Protein AF-A0A9J6ELE3-F1 (afdb_monomer)

Secondary structure (DSSP, 8-state):
--HHHHHS----HHHHHHHHHHHHHHHHHHHHHHTSTTPPP-PPTTHHHHHHHHHH-TTSPPPEEEETTEEEEPPP--S---------------------------HHHHHHHHHHHHHHHHHHHHHHHHHHHHHHHHHHHHHHHHHHHHHHHHHHH--SHHHHHHHHHHHHHHTT-------S----HHHHHHHHTTSS--

Mean predicted aligned error: 22.48 Å

Radius of gyration: 38.21 Å; Cα contacts (8 Å, |Δi|>4): 48; chains: 1; bounding box: 74×72×110 Å

Solvent-accessible surface area (backbone atoms only — not comparable to full-atom values): 12997 Å² total; per-residue (Å²): 134,60,60,43,81,74,70,76,48,89,73,56,72,68,57,53,50,55,48,50,56,50,48,53,52,49,29,49,53,33,50,56,46,54,71,37,89,92,51,75,86,54,87,47,64,66,51,68,62,49,50,55,51,57,74,69,41,85,84,64,77,76,68,68,48,73,55,102,90,46,77,46,69,69,78,76,95,75,86,84,89,85,83,87,80,88,84,87,79,86,84,83,88,83,89,85,80,89,84,90,76,87,81,86,73,54,70,67,60,56,53,53,52,51,51,51,54,52,50,53,48,51,54,50,50,52,54,49,51,54,53,48,52,57,48,52,52,54,47,50,57,51,51,52,57,48,50,54,50,50,54,51,47,60,58,60,74,37,84,51,70,68,61,43,54,52,52,52,53,54,48,39,62,73,67,66,58,80,75,83,73,70,72,91,66,79,74,51,74,76,59,56,55,60,63,66,68,75,74,82,85,133

Structure (mmCIF, N/CA/C/O backbone):
data_AF-A0A9J6ELE3-F1
#
_entry.id   AF-A0A9J6ELE3-F1
#
loop_
_atom_site.group_PDB
_atom_site.id
_atom_site.type_symbol
_atom_site.label_atom_id
_atom_site.label_alt_id
_atom_site.label_comp_id
_atom_site.label_asym_id
_atom_site.label_entity_id
_atom_site.label_seq_id
_atom_site.pdbx_PDB_ins_code
_atom_site.Cartn_x
_atom_site.Cartn_y
_atom_site.Cartn_z
_atom_site.occupancy
_atom_site.B_iso_or_equiv
_atom_site.auth_seq_id
_atom_site.auth_comp_id
_atom_site.auth_asym_id
_atom_site.auth_atom_id
_atom_site.pdbx_PDB_model_num
ATOM 1 N N . MET A 1 1 ? -28.984 -4.563 -0.143 1.00 59.09 1 MET A N 1
ATOM 2 C CA . MET A 1 1 ? -29.585 -5.318 0.977 1.00 59.09 1 MET A CA 1
ATOM 3 C C . MET A 1 1 ? -28.847 -4.940 2.240 1.00 59.09 1 MET A C 1
ATOM 5 O O . MET A 1 1 ? -27.630 -4.818 2.176 1.00 59.09 1 MET A O 1
ATOM 9 N N . ASP A 1 2 ? -29.563 -4.716 3.336 1.00 73.62 2 ASP A N 1
ATOM 10 C CA . ASP A 1 2 ? -28.933 -4.404 4.618 1.00 73.62 2 ASP A CA 1
ATOM 11 C C . ASP A 1 2 ? -28.412 -5.690 5.284 1.00 73.62 2 ASP A C 1
ATOM 13 O O . ASP A 1 2 ? -29.123 -6.696 5.330 1.00 73.62 2 ASP A O 1
ATOM 17 N N . ILE A 1 3 ? -27.171 -5.670 5.777 1.00 78.69 3 ILE A N 1
ATOM 18 C CA . ILE A 1 3 ? -26.534 -6.811 6.460 1.00 78.69 3 ILE A CA 1
ATOM 19 C C . ILE A 1 3 ? -27.311 -7.173 7.729 1.00 78.69 3 ILE A C 1
ATOM 21 O O . ILE A 1 3 ? -27.431 -8.355 8.063 1.00 78.69 3 ILE A O 1
ATOM 25 N N . GLU A 1 4 ? -27.877 -6.168 8.400 1.00 84.81 4 GLU A N 1
ATOM 26 C CA . GLU A 1 4 ? -28.675 -6.359 9.608 1.00 84.81 4 GLU A CA 1
ATOM 27 C C . GLU A 1 4 ? -29.937 -7.185 9.324 1.00 84.81 4 GLU A C 1
ATOM 29 O O . GLU A 1 4 ? -30.246 -8.113 10.068 1.00 84.81 4 GLU A O 1
ATOM 34 N N . ALA A 1 5 ? -30.603 -6.934 8.194 1.00 83.56 5 ALA A N 1
ATOM 35 C CA . ALA A 1 5 ? -31.821 -7.642 7.804 1.00 83.56 5 ALA A CA 1
ATOM 36 C C . ALA A 1 5 ? -31.574 -9.105 7.395 1.00 83.56 5 ALA A C 1
ATOM 38 O O . ALA A 1 5 ? -32.454 -9.947 7.561 1.00 83.56 5 ALA A O 1
ATOM 39 N N . VAL A 1 6 ? -30.394 -9.416 6.848 1.00 84.75 6 VAL A N 1
ATOM 40 C CA . VAL A 1 6 ? -30.077 -10.758 6.327 1.00 84.75 6 VAL A CA 1
ATOM 41 C C . VAL A 1 6 ? -29.462 -11.658 7.397 1.00 84.75 6 VAL A C 1
ATOM 43 O O . VAL A 1 6 ? -29.766 -12.846 7.448 1.00 84.75 6 VAL A O 1
ATOM 46 N N . LEU A 1 7 ? -28.579 -11.113 8.239 1.00 85.50 7 LEU A N 1
ATOM 47 C CA . LEU A 1 7 ? -27.798 -11.899 9.200 1.00 85.50 7 LEU A CA 1
ATOM 48 C C . LEU A 1 7 ? -28.186 -11.637 10.659 1.00 85.50 7 LEU A C 1
ATOM 50 O O . LEU A 1 7 ? -27.700 -12.349 11.535 1.00 85.50 7 LEU A O 1
ATOM 54 N N . GLY A 1 8 ? -29.029 -10.636 10.940 1.00 88.88 8 GLY A N 1
ATOM 55 C CA . GLY A 1 8 ? -29.404 -10.256 12.306 1.00 88.88 8 GLY A CA 1
ATOM 56 C C . GLY A 1 8 ? -28.238 -9.676 13.110 1.00 88.88 8 GLY A C 1
ATOM 57 O O . GLY A 1 8 ? -28.227 -9.759 14.337 1.00 88.88 8 GLY A O 1
ATOM 58 N N . ILE A 1 9 ? -27.213 -9.147 12.432 1.00 87.69 9 ILE A N 1
ATOM 59 C CA . ILE A 1 9 ? -25.998 -8.633 13.066 1.00 87.69 9 ILE A CA 1
ATOM 60 C C . ILE A 1 9 ? -25.784 -7.181 12.647 1.00 87.69 9 ILE A C 1
ATOM 62 O O . ILE A 1 9 ? -25.543 -6.899 11.475 1.00 87.69 9 ILE A O 1
ATOM 66 N N . ALA A 1 10 ? -25.757 -6.281 13.629 1.00 89.38 10 ALA A N 1
ATOM 67 C CA . ALA A 1 10 ? -25.304 -4.910 13.439 1.00 89.38 10 ALA A CA 1
ATOM 68 C C . ALA A 1 10 ? -23.768 -4.839 13.518 1.00 89.38 10 ALA A C 1
ATOM 70 O O . ALA A 1 10 ? -23.146 -5.339 14.467 1.00 89.38 10 ALA A O 1
ATOM 71 N N . LYS A 1 11 ? -23.141 -4.224 12.512 1.00 88.94 11 LYS A N 1
ATOM 72 C CA . LYS A 1 11 ? -21.702 -3.923 12.475 1.00 88.94 11 LYS A CA 1
ATOM 73 C C . LYS A 1 11 ? -21.490 -2.477 12.074 1.00 88.94 11 LYS A C 1
ATOM 75 O O . LYS A 1 11 ? -22.172 -1.972 11.188 1.00 88.94 11 LYS A O 1
ATOM 80 N N . THR A 1 12 ? -20.520 -1.822 12.706 1.00 93.12 12 THR A N 1
ATOM 81 C CA . THR A 1 12 ? -20.144 -0.470 12.290 1.00 93.12 12 THR A CA 1
ATOM 82 C C . THR A 1 12 ? -19.395 -0.521 10.952 1.00 93.12 12 THR A C 1
ATOM 84 O O . THR A 1 12 ? -18.726 -1.520 10.662 1.00 93.12 12 THR A O 1
ATOM 87 N N . PRO A 1 13 ? -19.438 0.553 10.142 1.00 90.88 13 PRO A N 1
ATOM 88 C CA . PRO A 1 13 ? -18.692 0.614 8.884 1.00 90.88 13 PRO A CA 1
ATOM 89 C C . PRO A 1 13 ? -17.195 0.326 9.068 1.00 90.88 13 PRO A C 1
ATOM 91 O O . PRO A 1 13 ? -16.602 -0.436 8.306 1.00 90.88 13 PRO A O 1
ATOM 94 N N . GLU A 1 14 ? -16.604 0.844 10.147 1.00 94.06 14 GLU A N 1
ATOM 95 C CA . GLU A 1 14 ? -15.198 0.626 10.493 1.00 94.06 14 GLU A CA 1
ATOM 96 C C . GLU A 1 14 ? -14.885 -0.850 10.797 1.00 94.06 14 GLU A C 1
ATOM 98 O O . GLU A 1 14 ? -13.844 -1.375 10.398 1.00 94.06 14 GLU A O 1
ATOM 103 N N . GLN A 1 15 ? -15.793 -1.566 11.470 1.00 93.50 15 GLN A N 1
ATOM 104 C CA . GLN A 1 15 ? -15.630 -3.000 11.725 1.00 93.50 15 GLN A CA 1
ATOM 105 C C . GLN A 1 15 ? -15.648 -3.806 10.424 1.00 93.50 15 GLN A C 1
ATOM 107 O O . GLN A 1 15 ? -14.823 -4.711 10.252 1.00 93.50 15 GLN A O 1
ATOM 112 N N . CYS A 1 16 ? -16.554 -3.468 9.506 1.00 91.31 16 CYS A N 1
ATOM 113 C CA . CYS A 1 16 ? -16.634 -4.091 8.188 1.00 91.31 16 CYS A CA 1
ATOM 114 C C . CYS A 1 16 ? -15.359 -3.835 7.376 1.00 91.31 16 CYS A C 1
ATOM 116 O O . CYS A 1 16 ? -14.764 -4.777 6.850 1.00 91.31 16 CYS A O 1
ATOM 118 N N . GLU A 1 17 ? -14.880 -2.591 7.347 1.00 93.94 17 GLU A N 1
ATOM 119 C CA . GLU A 1 17 ? -13.657 -2.214 6.637 1.00 93.94 17 GLU A CA 1
ATOM 120 C C . GLU A 1 17 ? -12.420 -2.930 7.204 1.00 93.94 17 GLU A C 1
ATOM 122 O O . GLU A 1 17 ? -11.630 -3.525 6.464 1.00 93.94 17 GLU A O 1
ATOM 127 N N . ASN A 1 18 ? -12.263 -2.943 8.529 1.00 96.38 18 ASN A N 1
ATOM 128 C CA . ASN A 1 18 ? -11.154 -3.630 9.192 1.00 96.38 18 ASN A CA 1
ATOM 129 C C . ASN A 1 18 ? -11.181 -5.141 8.934 1.00 96.38 18 ASN A C 1
ATOM 131 O O . ASN A 1 18 ? -10.131 -5.773 8.728 1.00 96.38 18 ASN A O 1
ATOM 135 N N . ARG A 1 19 ? -12.381 -5.734 8.911 1.00 92.94 19 ARG A N 1
ATOM 136 C CA . ARG A 1 19 ? -12.552 -7.148 8.587 1.00 92.94 19 ARG A CA 1
ATOM 137 C C . ARG A 1 19 ? -12.169 -7.427 7.139 1.00 92.94 19 ARG A C 1
ATOM 139 O O . ARG A 1 19 ? -11.373 -8.340 6.915 1.00 92.94 19 ARG A O 1
ATOM 146 N N . TYR A 1 20 ? -12.654 -6.622 6.199 1.00 92.44 20 TYR A N 1
ATOM 147 C CA . TYR A 1 20 ? -12.322 -6.725 4.780 1.00 92.44 20 TYR A CA 1
ATOM 148 C C . TYR A 1 20 ? -10.806 -6.647 4.547 1.00 92.44 20 TYR A C 1
ATOM 150 O O . TYR A 1 20 ? -10.211 -7.582 4.006 1.00 92.44 20 TYR A O 1
ATOM 158 N N . LYS A 1 21 ? -10.141 -5.610 5.076 1.00 94.50 21 LYS A N 1
ATOM 159 C CA . LYS A 1 21 ? -8.676 -5.449 4.993 1.00 94.50 21 LYS A CA 1
ATOM 160 C C . LYS A 1 21 ? -7.931 -6.676 5.520 1.00 94.50 21 LYS A C 1
ATOM 162 O O . LYS A 1 21 ? -6.929 -7.108 4.947 1.00 94.50 21 LYS A O 1
ATOM 167 N N . THR A 1 22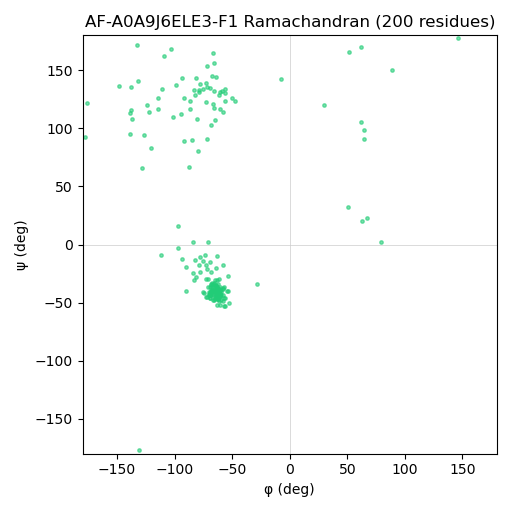 ? -8.415 -7.259 6.614 1.00 94.56 22 THR A N 1
ATOM 168 C CA . THR A 1 22 ? -7.806 -8.453 7.210 1.00 94.56 22 THR A CA 1
ATOM 169 C C . THR A 1 22 ? -7.968 -9.687 6.329 1.00 94.56 22 THR A C 1
ATOM 171 O O . THR A 1 22 ? -6.998 -10.430 6.168 1.00 94.56 22 THR A O 1
ATOM 174 N N . VAL A 1 23 ? -9.159 -9.901 5.764 1.00 92.88 23 VAL A N 1
ATOM 175 C CA . VAL A 1 23 ? -9.451 -11.021 4.858 1.00 92.88 23 VAL A CA 1
ATOM 176 C C . VAL A 1 23 ? -8.556 -10.949 3.622 1.00 92.88 23 VAL A C 1
ATOM 178 O O . VAL A 1 23 ? -7.807 -11.892 3.366 1.00 92.88 23 VAL A O 1
ATOM 181 N N . ILE A 1 24 ? -8.517 -9.800 2.939 1.00 93.31 24 ILE A N 1
ATOM 182 C CA . ILE A 1 24 ? -7.697 -9.609 1.733 1.00 93.31 24 ILE A CA 1
ATOM 183 C C . ILE A 1 24 ? -6.204 -9.799 2.022 1.00 93.31 24 ILE A C 1
ATOM 185 O O . ILE A 1 24 ? -5.504 -10.491 1.281 1.00 93.31 24 ILE A O 1
ATOM 189 N N . ARG A 1 25 ? -5.699 -9.250 3.136 1.00 93.50 25 ARG A N 1
ATOM 190 C CA . ARG A 1 25 ? -4.289 -9.417 3.522 1.00 93.50 25 ARG A CA 1
ATOM 191 C C . ARG A 1 25 ? -3.921 -10.886 3.751 1.00 93.50 25 ARG A C 1
ATOM 193 O O . ARG A 1 25 ? -2.842 -11.304 3.340 1.00 93.50 25 ARG A O 1
ATOM 200 N N . ARG A 1 26 ? -4.788 -11.662 4.410 1.00 92.25 26 ARG A N 1
ATOM 201 C CA . ARG A 1 26 ? -4.554 -13.095 4.663 1.00 92.25 26 ARG A CA 1
ATOM 202 C C . ARG A 1 26 ? -4.625 -13.913 3.377 1.00 92.25 26 ARG A C 1
ATOM 204 O O . ARG A 1 26 ? -3.726 -14.714 3.149 1.00 92.25 26 ARG A O 1
ATOM 211 N N . ARG A 1 27 ? -5.618 -13.650 2.518 1.00 93.62 27 ARG A N 1
ATOM 212 C CA . ARG A 1 27 ? -5.735 -14.257 1.181 1.00 93.62 27 ARG A CA 1
ATOM 213 C C . ARG A 1 27 ? -4.444 -14.061 0.385 1.00 93.62 27 ARG A C 1
ATOM 215 O O . ARG A 1 27 ? -3.856 -15.028 -0.091 1.00 93.62 27 ARG A O 1
ATOM 222 N N . LYS A 1 28 ? -3.949 -12.818 0.322 1.00 92.69 28 LYS A N 1
ATOM 223 C CA . LYS A 1 28 ? -2.694 -12.482 -0.364 1.00 92.69 28 LYS A CA 1
ATOM 224 C C . LYS A 1 28 ? -1.495 -13.225 0.229 1.00 92.69 28 LYS A C 1
ATOM 226 O O . LYS A 1 28 ? -0.736 -13.822 -0.520 1.00 92.69 28 LYS A O 1
ATOM 231 N N . ALA A 1 29 ? -1.348 -13.233 1.554 1.00 92.25 29 ALA A N 1
ATOM 232 C CA . ALA A 1 29 ? -0.233 -13.911 2.214 1.00 92.25 29 ALA A CA 1
ATOM 233 C C . ALA A 1 29 ? -0.204 -15.424 1.925 1.00 92.25 29 ALA A C 1
ATOM 235 O O . ALA A 1 29 ? 0.861 -15.962 1.629 1.00 92.25 29 ALA A O 1
ATOM 236 N N . SER A 1 30 ? -1.359 -16.098 1.959 1.00 92.00 30 SER A N 1
ATOM 237 C CA . SER A 1 30 ? -1.456 -17.520 1.602 1.00 92.00 30 SER A CA 1
ATOM 238 C C . SER A 1 30 ? -1.198 -17.760 0.110 1.00 92.00 30 SER A C 1
ATOM 240 O O . SER A 1 30 ? -0.499 -18.704 -0.246 1.00 92.00 30 SER A O 1
ATOM 242 N N . SER A 1 31 ? -1.699 -16.887 -0.771 1.00 91.19 31 SER A N 1
ATOM 243 C CA . SER A 1 31 ? -1.432 -16.964 -2.215 1.00 91.19 31 SER A CA 1
ATOM 244 C C . SER A 1 31 ? 0.060 -16.797 -2.528 1.00 91.19 31 SER A C 1
ATOM 246 O O . SER A 1 31 ? 0.630 -17.586 -3.279 1.00 91.19 31 SER A O 1
ATOM 248 N N . ASP A 1 32 ? 0.720 -15.820 -1.903 1.00 92.94 32 ASP A N 1
ATOM 249 C CA . ASP A 1 32 ? 2.153 -15.565 -2.071 1.00 92.94 32 ASP A CA 1
ATOM 250 C C . ASP A 1 32 ? 3.002 -16.719 -1.504 1.00 92.94 32 ASP A C 1
ATOM 252 O O . ASP A 1 32 ? 4.030 -17.069 -2.084 1.00 92.94 32 ASP A O 1
ATOM 256 N N . HIS A 1 33 ? 2.559 -17.357 -0.412 1.00 94.31 33 HIS A N 1
ATOM 257 C CA . HIS A 1 33 ? 3.189 -18.571 0.111 1.00 94.31 33 HIS A CA 1
ATOM 258 C C . HIS A 1 33 ? 3.120 -19.724 -0.899 1.00 94.31 33 HIS A C 1
ATOM 260 O O . HIS A 1 33 ? 4.141 -20.342 -1.186 1.00 94.31 33 HIS A O 1
ATOM 266 N N . ASN A 1 34 ? 1.950 -19.958 -1.498 1.00 93.25 34 ASN A N 1
ATOM 267 C CA . ASN A 1 34 ? 1.747 -21.034 -2.473 1.00 93.25 34 ASN A CA 1
ATOM 268 C C . ASN A 1 34 ? 2.499 -20.810 -3.793 1.00 93.25 34 ASN A C 1
ATOM 270 O O . ASN A 1 34 ? 2.800 -21.768 -4.498 1.00 93.25 34 ASN A O 1
ATOM 274 N N . LYS A 1 35 ? 2.827 -19.559 -4.132 1.00 92.31 35 LYS A N 1
ATOM 275 C CA . LYS A 1 35 ? 3.647 -19.217 -5.307 1.00 92.31 35 LYS A CA 1
ATOM 276 C C . LYS A 1 35 ? 5.144 -19.458 -5.093 1.00 92.31 35 LYS A C 1
ATOM 278 O O . LYS A 1 35 ? 5.916 -19.362 -6.046 1.00 92.31 35 LYS A O 1
ATOM 283 N N . ARG A 1 36 ? 5.589 -19.729 -3.861 1.00 93.62 36 ARG A N 1
ATOM 284 C CA . ARG A 1 36 ? 7.007 -19.915 -3.540 1.00 93.62 36 ARG A CA 1
ATOM 285 C C . ARG A 1 36 ? 7.429 -21.367 -3.771 1.00 93.62 36 ARG A C 1
ATOM 287 O O . ARG A 1 36 ? 6.901 -22.281 -3.148 1.00 93.62 36 ARG A O 1
ATOM 294 N N . SER A 1 37 ? 8.443 -21.576 -4.611 1.00 92.12 37 SER A N 1
ATOM 295 C CA . SER A 1 37 ? 9.010 -22.907 -4.858 1.00 92.12 37 SER A CA 1
ATOM 296 C C . SER A 1 37 ? 9.477 -23.578 -3.562 1.00 92.12 37 SER A C 1
ATOM 298 O O . SER A 1 37 ? 10.149 -22.952 -2.738 1.00 92.12 37 SER A O 1
ATOM 300 N N . GLY A 1 38 ? 9.128 -24.855 -3.392 1.00 92.56 38 GLY A N 1
ATOM 301 C CA . GLY A 1 38 ? 9.454 -25.641 -2.198 1.00 92.56 38 GLY A CA 1
ATOM 302 C C . GLY A 1 38 ? 8.551 -25.387 -0.983 1.00 92.56 38 GLY A C 1
ATOM 303 O O . GLY A 1 38 ? 8.784 -25.986 0.063 1.00 92.56 38 GLY A O 1
ATOM 304 N N . ALA A 1 39 ? 7.535 -24.524 -1.093 1.00 89.50 39 ALA A N 1
ATOM 305 C CA . ALA A 1 39 ? 6.520 -24.360 -0.056 1.00 89.50 39 ALA A CA 1
ATOM 306 C C . ALA A 1 39 ? 5.437 -25.446 -0.157 1.00 89.50 39 ALA A C 1
ATOM 308 O O . ALA A 1 39 ? 5.034 -25.843 -1.252 1.00 89.50 39 ALA A O 1
ATOM 309 N N . SER A 1 40 ? 4.942 -25.914 0.990 1.00 92.06 40 SER A N 1
ATOM 310 C CA . SER A 1 40 ? 3.779 -26.800 1.041 1.00 92.06 40 SER A CA 1
ATOM 311 C C . SER A 1 40 ? 2.501 -26.021 0.701 1.00 92.06 40 SER A C 1
ATOM 313 O O . SER A 1 40 ? 2.304 -24.936 1.259 1.00 92.06 40 SER A O 1
ATOM 315 N N . PRO A 1 41 ? 1.600 -26.565 -0.136 1.00 91.75 41 PRO A N 1
ATOM 316 C CA . PRO A 1 41 ? 0.324 -25.926 -0.426 1.00 91.75 41 PRO A CA 1
ATOM 317 C C . PRO A 1 41 ? -0.466 -25.651 0.854 1.00 91.75 41 PRO A C 1
ATOM 319 O O . PRO A 1 41 ? -0.748 -26.557 1.637 1.00 91.75 41 PRO A O 1
ATOM 322 N N . THR A 1 42 ? -0.823 -24.387 1.061 1.00 91.00 42 THR A N 1
ATOM 323 C CA . THR A 1 42 ? -1.645 -23.939 2.185 1.00 91.00 42 THR A CA 1
ATOM 324 C C . THR A 1 42 ? -3.009 -23.494 1.660 1.00 91.00 42 THR A C 1
ATOM 326 O O . THR A 1 42 ? -3.060 -22.745 0.679 1.00 91.00 42 THR A O 1
ATOM 329 N N . PRO A 1 43 ? -4.128 -23.899 2.284 1.00 90.38 43 PRO A N 1
ATOM 330 C CA . PRO A 1 43 ? -5.444 -23.429 1.871 1.00 90.38 43 PRO A CA 1
ATOM 331 C C . PRO A 1 43 ? -5.537 -21.903 2.008 1.00 90.38 43 PRO A C 1
ATOM 333 O O . PRO A 1 43 ? -5.160 -21.319 3.030 1.00 90.38 43 PRO A O 1
ATOM 336 N N . VAL A 1 44 ? -6.022 -21.247 0.954 1.00 90.06 44 VAL A N 1
ATOM 337 C CA . VAL A 1 44 ? -6.221 -19.797 0.935 1.00 90.06 44 VAL A CA 1
ATOM 338 C C . VAL A 1 44 ? -7.602 -19.505 1.526 1.00 90.06 44 VAL A C 1
ATOM 340 O O . VAL A 1 44 ? -8.604 -19.950 0.971 1.00 90.06 44 VAL A O 1
ATOM 343 N N . PRO A 1 45 ? -7.693 -18.788 2.658 1.00 86.88 45 PRO A N 1
ATOM 344 C CA . PRO A 1 45 ? -8.974 -18.556 3.306 1.00 86.88 45 PRO A CA 1
ATOM 345 C C . PRO A 1 45 ? -9.848 -17.625 2.461 1.00 86.88 45 PRO A C 1
ATOM 347 O O . PRO A 1 45 ? -9.384 -16.566 2.030 1.00 86.88 45 PRO A O 1
ATOM 350 N N . PHE A 1 46 ? -11.119 -17.999 2.320 1.00 86.62 46 PHE A N 1
ATOM 351 C CA . PHE A 1 46 ? -12.165 -17.249 1.621 1.00 86.62 46 PHE A CA 1
ATOM 352 C C . PHE A 1 46 ? -11.921 -17.031 0.114 1.00 86.62 46 PHE A C 1
ATOM 354 O O . PHE A 1 46 ? -12.435 -16.075 -0.462 1.00 86.62 46 PHE A O 1
ATOM 361 N N . ASP A 1 47 ? -11.064 -17.838 -0.522 1.00 88.88 47 ASP A N 1
ATOM 362 C CA . ASP A 1 47 ? -10.692 -17.617 -1.926 1.00 88.88 47 ASP A CA 1
ATOM 363 C C . ASP A 1 47 ? -11.867 -17.853 -2.884 1.00 88.88 47 ASP A C 1
ATOM 365 O O . ASP A 1 47 ? -12.042 -17.088 -3.831 1.00 88.88 47 ASP A O 1
ATOM 369 N N . ASP A 1 48 ? -12.697 -18.859 -2.604 1.00 88.50 48 ASP A N 1
ATOM 370 C CA . ASP A 1 48 ? -13.848 -19.219 -3.436 1.00 88.50 48 ASP A CA 1
ATOM 371 C C . ASP A 1 48 ? -14.949 -18.155 -3.354 1.00 88.50 48 ASP A C 1
ATOM 373 O O . ASP A 1 48 ? -15.500 -17.738 -4.372 1.00 88.50 48 ASP A O 1
ATOM 377 N N . GLU A 1 49 ? -15.238 -17.651 -2.153 1.00 88.62 49 GLU A N 1
ATOM 378 C CA . GLU A 1 49 ? -16.228 -16.596 -1.951 1.00 88.62 49 GLU A CA 1
ATOM 379 C C . GLU A 1 49 ? -15.785 -15.285 -2.593 1.00 88.62 49 GLU A C 1
ATOM 381 O O . GLU A 1 49 ? -16.606 -14.585 -3.182 1.00 88.62 49 GLU A O 1
ATOM 386 N N . VAL A 1 50 ? -14.493 -14.951 -2.513 1.00 88.62 50 VAL A N 1
ATOM 387 C CA . VAL A 1 50 ? -13.985 -13.727 -3.139 1.00 88.62 50 VAL A CA 1
ATOM 388 C C . VAL A 1 50 ? -14.015 -13.843 -4.662 1.00 88.62 50 VAL A C 1
ATOM 390 O O . VAL A 1 50 ? -14.469 -12.903 -5.306 1.00 88.62 50 VAL A O 1
ATOM 393 N N . LYS A 1 51 ? -13.649 -14.992 -5.243 1.00 87.38 51 LYS A N 1
ATOM 394 C CA . LYS A 1 51 ? -13.801 -15.225 -6.692 1.00 87.38 51 LYS A CA 1
ATOM 395 C C . LYS A 1 51 ? -15.253 -15.135 -7.146 1.00 87.38 51 LYS A C 1
ATOM 397 O O . LYS A 1 51 ? -15.529 -14.582 -8.201 1.00 87.38 51 LYS A O 1
ATOM 402 N N . LYS A 1 52 ? -16.189 -15.639 -6.340 1.00 89.69 52 LYS A N 1
ATOM 403 C CA . LYS A 1 52 ? -17.623 -15.524 -6.625 1.00 89.69 52 LYS A CA 1
ATOM 404 C C . LYS A 1 52 ? -18.104 -14.071 -6.613 1.00 89.69 52 LYS A C 1
ATOM 406 O O . LYS A 1 52 ? -18.987 -13.721 -7.382 1.00 89.69 52 LYS A O 1
ATOM 411 N N . ILE A 1 53 ? -17.556 -13.230 -5.736 1.00 85.88 53 ILE A N 1
ATOM 412 C CA . ILE A 1 53 ? -17.855 -11.791 -5.741 1.00 85.88 53 ILE A CA 1
ATOM 413 C C . ILE A 1 53 ? -17.252 -11.142 -6.992 1.00 85.88 53 ILE A C 1
ATOM 415 O O . ILE A 1 53 ? -17.957 -10.413 -7.678 1.00 85.88 53 ILE A O 1
ATOM 419 N N . GLU A 1 54 ? -15.993 -11.460 -7.313 1.00 86.62 54 GLU A N 1
ATOM 420 C CA . GLU A 1 54 ? -15.301 -10.978 -8.518 1.00 86.62 54 GLU A CA 1
ATOM 421 C C . GLU A 1 54 ? -16.066 -11.354 -9.801 1.00 86.62 54 GLU A C 1
ATOM 423 O O . GLU A 1 54 ? -16.134 -10.549 -10.719 1.00 86.62 54 GLU A O 1
ATOM 428 N N . SER A 1 55 ? -16.692 -12.534 -9.861 1.00 85.00 55 SER A N 1
ATOM 429 C CA . SER A 1 55 ? -17.442 -12.980 -11.043 1.00 85.00 55 SER A CA 1
ATOM 430 C C . SER A 1 55 ? -18.838 -12.368 -11.183 1.00 85.00 55 SER A C 1
ATOM 432 O O . SER A 1 55 ? -19.436 -12.485 -12.246 1.00 85.00 55 SER A O 1
ATOM 434 N N . ILE A 1 56 ? -19.399 -11.801 -10.111 1.00 85.88 56 ILE A N 1
ATOM 435 C CA . ILE A 1 56 ? -20.691 -11.089 -10.140 1.00 85.88 56 ILE A CA 1
ATOM 436 C C . ILE A 1 56 ? -20.472 -9.596 -10.443 1.00 85.88 56 ILE A C 1
ATOM 438 O O . ILE A 1 56 ? -21.405 -8.895 -10.830 1.00 85.88 56 ILE A O 1
ATOM 442 N N . ASP A 1 57 ? -19.255 -9.093 -10.237 1.00 81.88 57 ASP A N 1
ATOM 443 C CA . ASP A 1 57 ? -18.920 -7.687 -10.416 1.00 81.88 57 ASP A CA 1
ATOM 444 C C . ASP A 1 57 ? -18.570 -7.370 -11.877 1.00 81.88 57 ASP A C 1
ATOM 446 O O . ASP A 1 57 ? -17.410 -7.391 -12.288 1.00 81.88 57 ASP A O 1
ATOM 450 N N . ASP A 1 58 ? -19.597 -7.011 -12.649 1.00 75.62 58 ASP A N 1
ATOM 451 C CA . ASP A 1 58 ? -19.474 -6.599 -14.053 1.00 75.62 58 ASP A CA 1
ATOM 452 C C . ASP A 1 58 ? -18.638 -5.313 -14.249 1.00 75.62 58 ASP A C 1
ATOM 454 O O . ASP A 1 58 ? -18.331 -4.945 -15.385 1.00 75.62 58 ASP A O 1
ATOM 458 N N . SER A 1 59 ? -18.278 -4.595 -13.171 1.00 77.81 59 SER A N 1
ATOM 459 C CA . SER A 1 59 ? -17.432 -3.395 -13.250 1.00 77.81 59 SER A CA 1
ATOM 460 C C . SER A 1 59 ? -15.933 -3.701 -13.326 1.00 77.81 59 SER A C 1
ATOM 462 O O . SER A 1 59 ? -15.139 -2.814 -13.655 1.00 77.81 59 SER A O 1
ATOM 464 N N . ILE A 1 60 ? -15.527 -4.943 -13.044 1.00 73.88 60 ILE A N 1
ATOM 465 C CA . ILE A 1 60 ? -14.132 -5.371 -13.137 1.00 73.88 60 ILE A CA 1
ATOM 466 C C . ILE A 1 60 ? -13.805 -5.671 -14.602 1.00 73.88 60 ILE A C 1
ATOM 468 O O . ILE A 1 60 ? -14.224 -6.681 -15.165 1.00 73.88 60 ILE A O 1
ATOM 472 N N . GLU A 1 61 ? -13.014 -4.798 -15.225 1.00 71.44 61 GLU A N 1
ATOM 473 C CA . GLU A 1 61 ? -12.504 -5.047 -16.572 1.00 71.44 61 GLU A CA 1
ATOM 474 C C . GLU A 1 61 ? -11.547 -6.258 -16.569 1.00 71.44 61 GLU A C 1
ATOM 476 O O . GLU A 1 61 ? -10.649 -6.335 -15.721 1.00 71.44 61 GLU A O 1
ATOM 481 N N . PRO A 1 62 ? -11.701 -7.213 -17.507 1.00 70.00 62 PRO A N 1
ATOM 482 C CA . PRO A 1 62 ? -10.828 -8.379 -17.577 1.00 70.00 62 PRO A CA 1
ATOM 483 C C . PRO A 1 62 ? -9.383 -7.970 -17.886 1.00 70.00 62 PRO A C 1
ATOM 485 O O . PRO A 1 62 ? -9.133 -7.055 -18.672 1.00 70.00 62 PRO A O 1
ATOM 488 N N . GLU A 1 63 ? -8.414 -8.685 -17.304 1.00 71.56 63 GLU A N 1
ATOM 489 C CA . GLU A 1 63 ? -6.993 -8.466 -17.590 1.00 71.56 63 GLU A CA 1
ATOM 490 C C . GLU A 1 63 ? -6.716 -8.702 -19.088 1.00 71.56 63 GLU A C 1
ATOM 492 O O . GLU A 1 63 ? -6.889 -9.811 -19.607 1.00 71.56 63 GLU A O 1
ATOM 497 N N . VAL A 1 64 ? -6.293 -7.639 -19.782 1.00 76.25 64 VAL A N 1
ATOM 498 C CA . VAL A 1 64 ? -5.925 -7.668 -21.202 1.00 76.25 64 VAL A CA 1
ATOM 499 C C . VAL A 1 64 ? -4.410 -7.702 -21.320 1.00 76.25 64 VAL A C 1
ATOM 501 O O . VAL 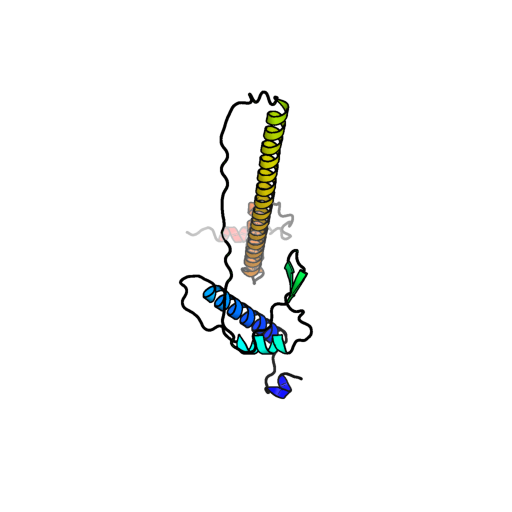A 1 64 ? -3.734 -6.703 -21.068 1.00 76.25 64 VAL A O 1
ATOM 504 N N . GLU A 1 65 ? -3.870 -8.835 -21.749 1.00 75.56 65 GLU A N 1
ATOM 505 C CA . GLU A 1 65 ? -2.475 -8.899 -22.167 1.00 75.56 65 GLU A CA 1
ATOM 506 C C . GLU A 1 65 ? -2.370 -8.326 -23.583 1.00 75.56 65 GLU A C 1
ATOM 508 O O . GLU A 1 65 ? -3.171 -8.641 -24.464 1.00 75.56 65 GLU A O 1
ATOM 513 N N . ARG A 1 66 ? -1.421 -7.413 -23.800 1.00 70.06 66 ARG A N 1
ATOM 514 C CA . ARG A 1 66 ? -1.147 -6.852 -25.124 1.00 70.06 66 ARG A CA 1
ATOM 515 C C . ARG A 1 66 ? 0.233 -7.276 -25.573 1.00 70.06 66 ARG A C 1
ATOM 517 O O . ARG A 1 66 ? 1.223 -6.835 -24.993 1.00 70.06 66 ARG A O 1
ATOM 524 N N . ASP A 1 67 ? 0.263 -8.029 -26.659 1.00 75.56 67 ASP A N 1
ATOM 525 C CA . ASP A 1 67 ? 1.480 -8.341 -27.391 1.00 75.56 67 ASP A CA 1
ATOM 526 C C . ASP A 1 67 ? 1.562 -7.491 -28.665 1.00 75.56 67 ASP A C 1
ATOM 528 O O . ASP A 1 67 ? 0.589 -6.863 -29.092 1.00 75.56 67 ASP A O 1
ATOM 532 N N . ALA A 1 68 ? 2.730 -7.483 -29.315 1.00 76.19 68 ALA A N 1
ATOM 533 C CA . ALA A 1 68 ? 2.952 -6.759 -30.574 1.00 76.19 68 ALA A CA 1
ATOM 534 C C . ALA A 1 68 ? 1.988 -7.181 -31.708 1.00 76.19 68 ALA A C 1
ATOM 536 O O . ALA A 1 68 ? 1.825 -6.453 -32.685 1.00 76.19 68 ALA A O 1
ATOM 537 N N . SER A 1 69 ? 1.345 -8.342 -31.559 1.00 72.00 69 SER A N 1
ATOM 538 C CA . SER A 1 69 ? 0.413 -8.956 -32.508 1.00 72.00 69 SER A CA 1
ATOM 539 C C . SER A 1 69 ? -1.062 -8.622 -32.236 1.00 72.00 69 SER A C 1
ATOM 541 O O . SER A 1 69 ? -1.907 -8.910 -33.081 1.00 72.00 69 SER A O 1
ATOM 543 N N . GLY A 1 70 ? -1.398 -8.054 -31.070 1.00 70.31 70 GLY A N 1
ATOM 544 C CA . GLY A 1 70 ? -2.780 -7.778 -30.672 1.00 70.31 70 GLY A CA 1
ATOM 545 C C . GLY A 1 70 ? -3.044 -7.925 -29.170 1.00 70.31 70 GLY A C 1
ATOM 546 O O . GLY A 1 70 ? -2.163 -8.273 -28.388 1.00 70.31 70 GLY A O 1
ATOM 547 N N . ALA A 1 71 ? -4.282 -7.628 -28.771 1.00 69.56 71 ALA A N 1
ATOM 548 C CA . ALA A 1 71 ? -4.764 -7.780 -27.402 1.00 69.56 71 ALA A CA 1
ATOM 549 C C . ALA A 1 71 ? -5.406 -9.163 -27.208 1.00 69.56 71 ALA A C 1
ATOM 551 O O . ALA A 1 71 ? -6.327 -9.520 -27.942 1.00 69.56 71 ALA A O 1
ATOM 552 N N . THR A 1 72 ? -4.950 -9.914 -26.210 1.00 67.44 72 THR A N 1
ATOM 553 C CA . THR A 1 72 ? -5.520 -11.199 -25.795 1.00 67.44 72 THR A CA 1
ATOM 554 C C . THR A 1 72 ? -6.101 -11.076 -24.392 1.00 67.44 72 THR A C 1
ATOM 556 O O . THR A 1 72 ? -5.425 -10.655 -23.454 1.00 67.44 72 THR A O 1
ATOM 559 N N . PHE A 1 73 ? -7.366 -11.453 -24.239 1.00 66.75 73 PHE A N 1
ATOM 560 C CA . PHE A 1 73 ? -8.019 -11.540 -22.936 1.00 66.75 73 PHE A CA 1
ATOM 561 C C . PHE A 1 73 ? -7.671 -12.880 -22.296 1.00 66.75 73 PHE A C 1
ATOM 563 O O . PHE A 1 73 ? -7.788 -13.921 -22.951 1.00 66.75 73 PHE A O 1
ATOM 570 N N . LYS A 1 74 ? -7.272 -12.884 -21.020 1.00 64.31 74 LYS A N 1
ATOM 571 C CA . LYS A 1 74 ? -7.151 -14.150 -20.291 1.00 64.31 74 LYS A CA 1
ATOM 572 C C . LYS A 1 74 ? -8.534 -14.760 -20.121 1.00 64.31 74 LYS A C 1
ATOM 574 O O . LYS A 1 74 ? -9.418 -14.146 -19.529 1.00 64.31 74 LYS A O 1
ATOM 579 N N . ALA A 1 75 ? -8.717 -15.967 -20.647 1.00 57.78 75 ALA A N 1
ATOM 580 C CA . ALA A 1 75 ? -9.949 -16.712 -20.456 1.00 57.78 75 ALA A CA 1
ATOM 581 C C . ALA A 1 75 ? -10.161 -16.988 -18.957 1.00 57.78 75 ALA A C 1
ATOM 583 O O . ALA A 1 75 ? -9.263 -17.490 -18.277 1.00 57.78 75 ALA A O 1
ATOM 584 N N . SER A 1 76 ? -11.352 -16.650 -18.456 1.00 46.59 76 SER A N 1
ATOM 585 C CA . SER A 1 76 ? -11.799 -17.031 -17.115 1.00 46.59 76 SER A CA 1
ATOM 586 C C . SER A 1 76 ? -11.796 -18.563 -17.000 1.00 46.59 76 SER A C 1
ATOM 588 O O . SER A 1 76 ? -12.284 -19.230 -17.918 1.00 46.59 76 SER A O 1
ATOM 590 N N . PRO A 1 77 ? -11.234 -19.156 -15.931 1.00 51.62 77 PRO A N 1
ATOM 591 C CA . PRO A 1 77 ? -11.138 -20.600 -15.814 1.00 51.62 77 PRO A CA 1
ATOM 592 C C . PRO A 1 77 ? -12.477 -21.185 -15.350 1.00 51.62 77 PRO A C 1
ATOM 594 O O . PRO A 1 77 ? -12.637 -21.539 -14.186 1.00 51.62 77 PRO A O 1
ATOM 597 N N . GLU A 1 78 ? -13.418 -21.349 -16.279 1.00 42.69 78 GLU A N 1
ATOM 598 C CA . GLU A 1 78 ? -14.501 -22.322 -16.147 1.00 42.69 78 GLU A CA 1
ATOM 599 C C . GLU A 1 78 ? -14.501 -23.305 -17.331 1.00 42.69 78 GLU A C 1
ATOM 601 O O . GLU A 1 78 ? -14.832 -22.966 -18.465 1.00 42.69 78 GLU A O 1
ATOM 606 N N . SER A 1 79 ? -14.209 -24.567 -16.981 1.00 38.81 79 SER A N 1
ATOM 607 C CA . SER A 1 79 ? -14.557 -25.835 -17.656 1.00 38.81 79 SER A CA 1
ATOM 608 C C . SER A 1 79 ? -13.606 -26.425 -18.737 1.00 38.81 79 SER A C 1
ATOM 610 O O . SER A 1 79 ? -12.803 -25.710 -19.331 1.00 38.81 79 SER A O 1
ATOM 612 N N . PRO A 1 80 ? -13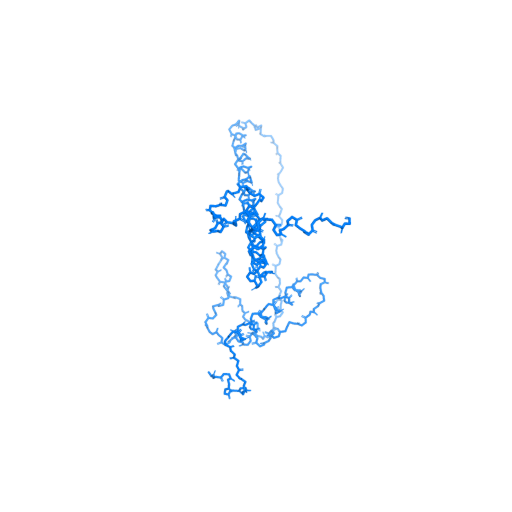.579 -27.775 -18.888 1.00 45.66 80 PRO A N 1
ATOM 613 C CA . PRO A 1 80 ? -12.336 -28.550 -18.966 1.00 45.66 80 PRO A CA 1
ATOM 614 C C . PRO A 1 80 ? -11.990 -29.148 -20.346 1.00 45.66 80 PRO A C 1
ATOM 616 O O . PRO A 1 80 ? -12.855 -29.400 -21.174 1.00 45.66 80 PRO A O 1
ATOM 619 N N . ALA A 1 81 ? -10.706 -29.509 -20.468 1.00 35.03 81 ALA A N 1
ATOM 620 C CA . ALA A 1 81 ? -10.121 -30.540 -21.335 1.00 35.03 81 ALA A CA 1
ATOM 621 C C . ALA A 1 81 ? -10.253 -30.384 -22.862 1.00 35.03 81 ALA A C 1
ATOM 623 O O . ALA A 1 81 ? -11.250 -30.811 -23.422 1.00 35.03 81 ALA A O 1
ATOM 624 N N . VAL A 1 82 ? -9.151 -30.015 -23.538 1.00 33.22 82 VAL A N 1
ATOM 625 C CA . VAL A 1 82 ? -8.600 -30.825 -24.647 1.00 33.22 82 VAL A CA 1
ATOM 626 C C . VAL A 1 82 ? -7.072 -30.675 -24.699 1.00 33.22 82 VAL A C 1
ATOM 628 O O . VAL A 1 82 ? -6.512 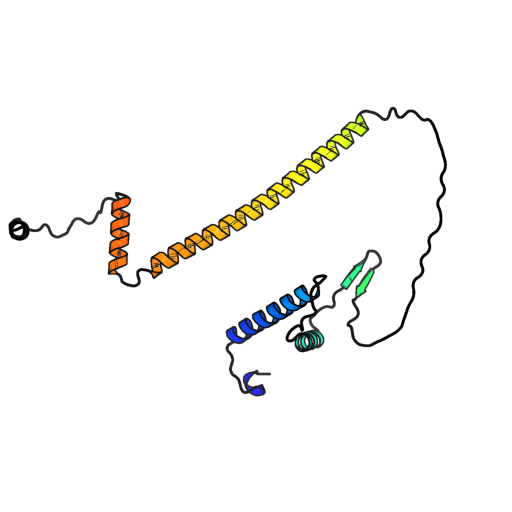-29.597 -24.524 1.00 33.22 82 VAL A O 1
ATOM 631 N N . LEU A 1 83 ? -6.422 -31.814 -24.897 1.00 32.72 83 LEU A N 1
ATOM 632 C CA . LEU A 1 83 ? -4.992 -32.086 -24.950 1.00 32.72 83 LEU A CA 1
ATOM 633 C C . LEU A 1 83 ? -4.346 -31.610 -26.270 1.00 32.72 83 LEU A C 1
ATOM 635 O O . LEU A 1 83 ? -4.831 -32.002 -27.323 1.00 32.72 83 LEU A O 1
ATOM 639 N N . SER A 1 84 ? -3.194 -30.921 -26.161 1.00 32.12 84 SER A N 1
ATOM 640 C CA . SER A 1 84 ? -1.960 -31.078 -26.983 1.00 32.12 84 SER A CA 1
ATOM 641 C C . SER A 1 84 ? -2.000 -30.823 -28.519 1.00 32.12 84 SER A C 1
ATOM 643 O O . SER A 1 84 ? -3.071 -30.795 -29.108 1.00 32.12 84 SER A O 1
ATOM 645 N N . PRO A 1 85 ? -0.850 -30.770 -29.245 1.00 43.19 85 PRO A N 1
ATOM 646 C CA . PRO A 1 85 ? 0.540 -30.463 -28.865 1.00 43.19 85 PRO A CA 1
ATOM 647 C C . PRO A 1 85 ? 1.269 -29.446 -29.792 1.00 43.19 85 PRO A C 1
ATOM 649 O O . PRO A 1 85 ? 0.813 -29.068 -30.865 1.00 43.19 85 PRO A O 1
ATOM 652 N N . ALA A 1 86 ? 2.460 -29.071 -29.315 1.00 31.50 86 ALA A N 1
ATOM 653 C CA . ALA A 1 86 ? 3.679 -28.617 -29.990 1.00 31.50 86 ALA A CA 1
ATOM 654 C C . ALA A 1 86 ? 3.781 -28.681 -31.529 1.00 31.50 86 ALA A C 1
ATOM 656 O O . ALA A 1 86 ? 3.499 -29.707 -32.140 1.00 31.50 86 ALA A O 1
ATOM 657 N N . ASN A 1 87 ? 4.425 -27.657 -32.103 1.00 31.45 87 ASN A N 1
ATOM 658 C CA . ASN A 1 87 ? 5.336 -27.865 -33.227 1.00 31.45 87 ASN A CA 1
ATOM 659 C C . ASN A 1 87 ? 6.613 -27.034 -33.054 1.00 31.45 87 ASN A C 1
ATOM 661 O O . ASN A 1 87 ? 6.620 -25.808 -33.147 1.00 31.45 87 ASN A O 1
ATOM 665 N N . THR A 1 88 ? 7.686 -27.758 -32.761 1.00 32.41 88 THR A N 1
ATOM 666 C CA . THR A 1 88 ? 9.086 -27.358 -32.865 1.00 32.41 88 THR A CA 1
ATOM 667 C C . THR A 1 88 ? 9.458 -27.318 -34.346 1.00 32.41 88 THR A C 1
ATOM 669 O O . THR A 1 88 ? 9.102 -28.227 -35.096 1.00 32.41 88 THR A O 1
ATOM 672 N N . THR A 1 89 ? 10.216 -26.320 -34.788 1.00 34.12 89 THR A N 1
ATOM 673 C CA . THR A 1 89 ? 10.977 -26.432 -36.040 1.00 34.12 89 THR A CA 1
ATOM 674 C C . THR A 1 89 ? 12.346 -25.815 -35.808 1.00 34.12 89 THR A C 1
ATOM 676 O O . THR A 1 89 ? 12.529 -24.600 -35.847 1.00 34.12 89 THR A O 1
ATOM 679 N N . GLU A 1 90 ? 13.292 -26.686 -35.469 1.00 39.22 90 GLU A N 1
ATOM 680 C CA . GLU A 1 90 ? 14.704 -26.485 -35.767 1.00 39.22 90 GLU A CA 1
ATOM 681 C C . GLU A 1 90 ? 14.887 -26.572 -37.289 1.00 39.22 90 GLU A C 1
ATOM 683 O O . GLU A 1 90 ? 14.202 -27.372 -37.917 1.00 39.22 90 GLU A O 1
ATOM 688 N N . GLU A 1 91 ? 15.801 -25.787 -37.872 1.00 33.19 91 GLU A N 1
ATOM 689 C CA . GLU A 1 91 ? 16.838 -26.311 -38.778 1.00 33.19 91 GLU A CA 1
ATOM 690 C C . GLU A 1 91 ? 17.835 -25.226 -39.256 1.00 33.19 91 GLU A C 1
ATOM 692 O O . GLU A 1 91 ? 17.492 -24.225 -39.877 1.00 33.19 91 GLU A O 1
ATOM 697 N N . ASN A 1 92 ? 19.107 -25.505 -38.947 1.00 34.00 92 ASN A N 1
ATOM 698 C CA . ASN A 1 92 ? 20.320 -25.397 -39.772 1.00 34.00 92 ASN A CA 1
ATOM 699 C C . ASN A 1 92 ? 20.871 -24.053 -40.304 1.00 34.00 92 ASN A C 1
ATOM 701 O O . ASN A 1 92 ? 20.596 -23.590 -41.403 1.00 34.00 92 ASN A O 1
ATOM 705 N N . LYS A 1 93 ? 21.869 -23.558 -39.556 1.00 35.41 93 LYS A N 1
ATOM 706 C CA . LYS A 1 93 ? 23.311 -23.500 -39.903 1.00 35.41 93 LYS A CA 1
ATOM 707 C C . LYS A 1 93 ? 23.697 -23.378 -41.395 1.00 35.41 93 LYS A C 1
ATOM 709 O O . LYS A 1 93 ? 23.611 -24.328 -42.165 1.00 35.41 93 LYS A O 1
ATOM 714 N N . THR A 1 94 ? 24.402 -22.296 -41.729 1.00 33.66 94 THR A N 1
ATOM 715 C CA . THR A 1 94 ? 25.478 -22.335 -42.735 1.00 33.66 94 THR A CA 1
ATOM 716 C C . THR A 1 94 ? 26.663 -21.504 -42.245 1.00 33.66 94 THR A C 1
ATOM 718 O O . THR A 1 94 ? 26.564 -20.299 -42.032 1.00 33.66 94 THR A O 1
ATOM 721 N N . GLN A 1 95 ? 27.783 -22.189 -42.012 1.00 42.62 95 GLN A N 1
ATOM 722 C CA . GLN A 1 95 ? 29.105 -21.596 -41.834 1.00 42.62 95 GLN A CA 1
ATOM 723 C C . GLN A 1 95 ? 29.659 -21.215 -43.212 1.00 42.62 95 GLN A C 1
ATOM 725 O O . GLN A 1 95 ? 29.579 -22.016 -44.138 1.00 42.62 95 GLN A O 1
ATOM 730 N N . SER A 1 96 ? 30.288 -20.046 -43.325 1.00 33.94 96 SER A N 1
ATOM 731 C CA . SER A 1 96 ? 31.266 -19.767 -44.378 1.00 33.94 96 SER A CA 1
ATOM 732 C C . SER A 1 96 ? 32.450 -19.003 -43.788 1.00 33.94 96 SER A C 1
ATOM 734 O O . SER A 1 96 ? 32.296 -18.104 -42.964 1.00 33.94 96 SER A O 1
ATOM 736 N N . SER A 1 97 ? 33.630 -19.449 -44.190 1.00 37.59 97 SER A N 1
ATOM 737 C CA . SER A 1 97 ? 34.968 -19.204 -43.664 1.00 37.59 97 SER A CA 1
ATOM 738 C C . SER A 1 97 ? 35.744 -18.125 -44.438 1.00 37.59 97 SER A C 1
ATOM 740 O O . SER A 1 97 ? 35.782 -18.222 -45.656 1.00 37.59 97 SER A O 1
ATOM 742 N N . ASN A 1 98 ? 36.436 -17.236 -43.693 1.00 40.09 98 ASN A N 1
ATOM 743 C CA . ASN A 1 98 ? 37.788 -16.633 -43.883 1.00 40.09 98 ASN A CA 1
ATOM 744 C C . ASN A 1 98 ? 38.193 -15.947 -45.223 1.00 40.09 98 ASN A C 1
ATOM 746 O O . ASN A 1 98 ? 37.640 -16.266 -46.266 1.00 40.09 98 ASN A O 1
ATOM 750 N N . PRO A 1 99 ? 39.301 -15.165 -45.286 1.00 55.00 99 PRO A N 1
ATOM 751 C CA . PRO A 1 99 ? 39.936 -14.249 -44.321 1.00 55.00 99 PRO A CA 1
ATOM 752 C C . PRO A 1 99 ? 40.272 -12.854 -44.940 1.00 55.00 99 PRO A C 1
ATOM 754 O O . PRO A 1 99 ? 40.012 -12.581 -46.105 1.00 55.00 99 PRO A O 1
ATOM 757 N N . ASP A 1 100 ? 40.903 -11.989 -44.139 1.00 46.72 100 ASP A N 1
ATOM 758 C CA . ASP A 1 100 ? 41.682 -10.800 -44.534 1.00 46.72 100 ASP A CA 1
ATOM 759 C C . ASP A 1 100 ? 40.978 -9.626 -45.234 1.00 46.72 100 ASP A C 1
ATOM 761 O O . ASP A 1 100 ? 41.019 -9.417 -46.445 1.00 46.72 100 ASP A O 1
ATOM 765 N N . THR A 1 101 ? 40.504 -8.689 -44.413 1.00 47.50 101 THR A N 1
ATOM 766 C CA . THR A 1 101 ? 40.560 -7.268 -44.776 1.00 47.50 101 THR A CA 1
ATOM 767 C C . THR A 1 101 ? 40.955 -6.466 -43.540 1.00 47.50 101 THR A C 1
ATOM 769 O O . THR A 1 101 ? 40.238 -6.428 -42.542 1.00 47.50 101 THR A O 1
ATOM 772 N N . LYS A 1 102 ? 42.148 -5.863 -43.576 1.00 55.19 102 LYS A N 1
ATOM 773 C CA . LYS A 1 102 ? 42.715 -5.031 -42.501 1.00 55.19 102 LYS A CA 1
ATOM 774 C C . LYS A 1 102 ? 41.677 -4.014 -41.995 1.00 55.19 102 LYS A C 1
ATOM 776 O O . LYS A 1 102 ? 41.255 -3.175 -42.793 1.00 55.19 102 LYS A O 1
ATOM 781 N N . PRO A 1 103 ? 41.319 -3.960 -40.698 1.00 49.12 103 PRO A N 1
ATOM 782 C CA . PRO A 1 103 ? 40.447 -2.909 -40.215 1.00 49.12 103 PRO A CA 1
ATOM 783 C C . PRO A 1 103 ? 41.316 -1.748 -39.736 1.00 49.12 103 PRO A C 1
ATOM 785 O O . PRO A 1 103 ? 41.662 -1.648 -38.563 1.00 49.12 103 PRO A O 1
ATOM 788 N N . ARG A 1 104 ? 41.649 -0.812 -40.626 1.00 58.50 104 ARG A N 1
ATOM 789 C CA . ARG A 1 104 ? 41.933 0.562 -40.179 1.00 58.50 104 ARG A CA 1
ATOM 790 C C . ARG A 1 104 ? 40.608 1.321 -40.132 1.00 58.50 104 ARG A C 1
ATOM 792 O O . ARG A 1 104 ? 40.348 2.209 -40.932 1.00 58.50 104 ARG A O 1
ATOM 799 N N . VAL A 1 105 ? 39.738 0.914 -39.207 1.00 54.84 105 VAL A N 1
ATOM 800 C CA . VAL A 1 105 ? 38.480 1.613 -38.917 1.00 54.84 105 VAL A CA 1
ATOM 801 C C . VAL A 1 105 ? 38.758 2.557 -37.755 1.00 54.84 105 VAL A C 1
ATOM 803 O O . VAL A 1 105 ? 39.122 2.129 -36.662 1.00 54.84 105 VAL A O 1
ATOM 806 N N . GLY A 1 106 ? 38.705 3.846 -38.072 1.00 56.44 106 GLY A N 1
ATOM 807 C CA . GLY A 1 106 ? 39.401 4.909 -37.370 1.00 56.44 106 GLY A CA 1
ATOM 808 C C . GLY A 1 106 ? 38.942 5.192 -35.944 1.00 56.44 106 GLY A C 1
ATOM 809 O O . GLY A 1 106 ? 37.851 4.830 -35.506 1.00 56.44 106 GLY A O 1
ATOM 810 N N . THR A 1 107 ? 39.812 5.929 -35.265 1.00 68.06 107 THR A N 1
ATOM 811 C CA . THR A 1 107 ? 39.650 6.649 -33.992 1.00 68.06 107 THR A CA 1
ATOM 812 C C . THR A 1 107 ? 38.226 7.126 -33.673 1.00 68.06 107 THR A C 1
ATOM 814 O O . THR A 1 107 ? 37.814 7.063 -32.518 1.00 68.06 107 THR A O 1
ATOM 817 N N . ALA A 1 108 ? 37.434 7.515 -34.675 1.00 73.44 108 ALA A N 1
ATOM 818 C CA . ALA A 1 108 ? 36.026 7.888 -34.527 1.00 73.44 108 ALA A CA 1
ATOM 819 C C . ALA A 1 108 ? 35.122 6.773 -33.951 1.00 73.44 108 ALA A C 1
ATOM 821 O O . ALA A 1 108 ? 34.258 7.052 -33.120 1.00 73.44 108 ALA A O 1
ATOM 822 N N . ARG A 1 109 ? 35.317 5.500 -34.337 1.00 79.69 109 ARG A N 1
ATOM 823 C CA . ARG A 1 109 ? 34.534 4.373 -33.787 1.00 79.69 109 ARG A CA 1
ATOM 824 C C . ARG A 1 109 ? 34.864 4.135 -32.312 1.00 79.69 109 ARG A C 1
ATOM 826 O O . ARG A 1 109 ? 33.962 3.870 -31.522 1.00 79.69 109 ARG A O 1
ATOM 833 N N . LEU A 1 110 ? 36.139 4.268 -31.942 1.00 80.94 110 LEU A N 1
ATOM 834 C CA . LEU A 1 110 ? 36.595 4.128 -30.559 1.00 80.94 110 LEU A CA 1
ATOM 835 C C . LEU A 1 110 ? 36.074 5.274 -29.680 1.00 80.94 110 LEU A C 1
ATOM 837 O O . LEU A 1 110 ? 35.564 5.014 -28.595 1.00 80.94 110 LEU A O 1
ATOM 841 N N . ALA A 1 111 ? 36.114 6.514 -30.177 1.00 84.75 111 ALA A N 1
ATOM 842 C CA . ALA A 1 111 ? 35.552 7.674 -29.486 1.00 84.75 111 ALA A CA 1
ATOM 843 C C . ALA A 1 111 ? 34.042 7.514 -29.228 1.00 84.75 111 ALA A C 1
ATOM 845 O O . ALA A 1 111 ? 33.565 7.793 -28.131 1.00 84.75 111 ALA A O 1
ATOM 846 N N . ARG A 1 112 ? 33.292 6.978 -30.203 1.00 88.44 112 ARG A N 1
ATOM 847 C CA . ARG A 1 112 ? 31.857 6.693 -30.042 1.00 88.44 112 ARG A CA 1
ATOM 848 C C . ARG A 1 112 ? 31.578 5.639 -28.967 1.00 88.44 112 ARG A C 1
ATOM 850 O O . ARG A 1 112 ? 30.641 5.796 -28.194 1.00 88.44 112 ARG A O 1
ATOM 857 N N . MET A 1 113 ? 32.385 4.579 -28.898 1.00 87.81 113 MET A N 1
ATOM 858 C CA . MET A 1 113 ? 32.252 3.571 -27.840 1.00 87.81 113 MET A CA 1
ATOM 859 C C . MET A 1 113 ? 32.607 4.136 -26.463 1.00 87.81 113 MET A C 1
ATOM 861 O O . MET A 1 113 ? 31.920 3.842 -25.492 1.00 87.81 113 MET A O 1
ATOM 865 N N . GLN A 1 114 ? 33.646 4.969 -26.372 1.00 89.06 114 GLN A N 1
ATOM 866 C CA . GLN A 1 114 ? 34.018 5.628 -25.118 1.00 89.06 114 GLN A CA 1
ATOM 867 C C . GLN A 1 114 ? 32.896 6.539 -24.605 1.00 89.06 114 GLN A C 1
ATOM 869 O O . GLN A 1 114 ? 32.547 6.434 -23.432 1.00 89.06 114 GLN A O 1
ATOM 874 N N . LEU A 1 115 ? 32.277 7.335 -25.487 1.00 92.38 115 LEU A N 1
ATOM 875 C CA . LEU A 1 115 ? 31.114 8.168 -25.154 1.00 92.38 115 LEU A CA 1
ATOM 876 C C . LEU A 1 115 ? 29.940 7.337 -24.620 1.00 92.38 115 LEU A C 1
ATOM 878 O O . LEU A 1 115 ? 29.352 7.681 -23.597 1.00 92.38 115 LEU A O 1
ATOM 882 N N . PHE A 1 116 ? 29.657 6.199 -25.255 1.00 95.06 116 PHE A N 1
ATOM 883 C CA . PHE A 1 116 ? 28.617 5.282 -24.794 1.00 95.06 116 PHE A CA 1
ATOM 884 C C . PHE A 1 116 ? 28.898 4.748 -23.380 1.00 95.06 116 PHE A C 1
ATOM 886 O O . PHE A 1 116 ? 28.018 4.759 -22.525 1.00 95.06 116 PHE A O 1
ATOM 893 N N . PHE A 1 117 ? 30.131 4.322 -23.082 1.00 94.25 117 PHE A N 1
ATOM 894 C CA . PHE A 1 117 ? 30.468 3.834 -21.740 1.00 94.25 117 PHE A CA 1
ATOM 895 C C . PHE A 1 117 ? 30.436 4.934 -20.675 1.00 94.25 117 PHE A C 1
ATOM 897 O O . PHE A 1 117 ? 30.072 4.655 -19.531 1.00 94.25 117 PHE A O 1
ATOM 904 N N . THR A 1 118 ? 30.793 6.173 -21.026 1.00 93.31 118 THR A N 1
ATOM 905 C CA . THR A 1 118 ? 30.662 7.311 -20.106 1.00 93.31 118 THR A CA 1
ATOM 906 C C . THR A 1 118 ? 29.203 7.653 -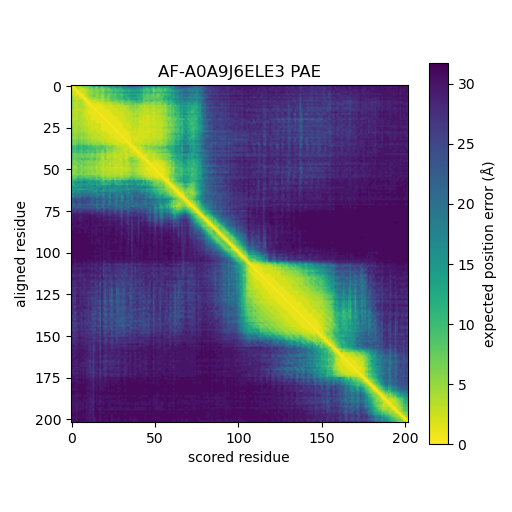19.831 1.00 93.31 118 THR A C 1
ATOM 908 O O . THR A 1 118 ? 28.845 7.876 -18.678 1.00 93.31 118 THR A O 1
ATOM 911 N N . GLU A 1 119 ? 28.349 7.614 -20.853 1.00 96.31 119 GLU A N 1
ATOM 912 C CA . GLU A 1 119 ? 26.910 7.849 -20.718 1.00 96.31 119 GLU A CA 1
ATOM 913 C C . GLU A 1 119 ? 26.245 6.759 -19.866 1.00 96.31 119 GLU A C 1
ATOM 915 O O . GLU A 1 119 ? 25.509 7.058 -18.929 1.00 96.31 119 GLU A O 1
ATOM 920 N N . MET A 1 120 ? 26.585 5.489 -20.105 1.00 94.44 120 MET A N 1
ATOM 921 C CA . MET A 1 120 ? 26.079 4.375 -19.300 1.00 94.44 120 MET A CA 1
ATOM 922 C C . MET A 1 120 ? 26.516 4.462 -17.836 1.00 94.44 120 MET A C 1
ATOM 924 O O . MET A 1 120 ? 25.727 4.140 -16.950 1.00 94.44 120 MET A O 1
ATOM 928 N N . ARG A 1 121 ? 27.745 4.921 -17.562 1.00 94.94 121 ARG A N 1
ATOM 929 C CA . ARG A 1 121 ? 28.215 5.149 -16.188 1.00 94.94 121 ARG A CA 1
ATOM 930 C C . ARG A 1 121 ? 27.422 6.266 -15.510 1.00 94.94 121 ARG A C 1
ATOM 932 O O . ARG A 1 121 ? 26.948 6.058 -14.399 1.00 94.94 121 ARG A O 1
ATOM 939 N N . ALA A 1 122 ? 27.215 7.388 -16.197 1.00 94.38 122 ALA A N 1
ATOM 940 C CA . ALA A 1 122 ? 26.429 8.504 -15.674 1.00 94.38 122 ALA A CA 1
ATOM 941 C C . ALA A 1 122 ? 24.979 8.089 -15.362 1.00 94.38 122 ALA A C 1
ATOM 943 O O . ALA A 1 122 ? 24.463 8.394 -14.290 1.00 94.38 122 ALA A O 1
ATOM 944 N N . LEU A 1 123 ? 24.345 7.303 -16.241 1.00 94.31 123 LEU A N 1
ATOM 945 C CA . LEU A 1 123 ? 22.999 6.762 -16.007 1.00 94.31 123 LEU A CA 1
ATOM 946 C C . LEU A 1 123 ? 22.941 5.793 -14.818 1.00 94.31 123 LEU A C 1
ATOM 948 O O . LEU A 1 123 ? 21.926 5.716 -14.119 1.00 94.31 123 LEU A O 1
ATOM 952 N N . GLN A 1 124 ? 24.004 5.019 -14.597 1.00 92.75 124 GLN A N 1
ATOM 953 C CA . GLN A 1 124 ? 24.109 4.123 -13.449 1.00 92.75 124 GLN A CA 1
ATOM 954 C C . GLN A 1 124 ? 24.202 4.931 -12.146 1.00 92.75 124 GLN A C 1
ATOM 956 O O . GLN A 1 124 ? 23.444 4.669 -11.211 1.00 92.75 124 GLN A O 1
ATOM 961 N N . GLU A 1 125 ? 25.070 5.945 -12.125 1.00 95.31 125 GLU A N 1
ATOM 962 C CA . GLU A 1 125 ? 25.274 6.852 -10.991 1.00 95.31 125 GLU A CA 1
ATOM 963 C C . GLU A 1 125 ? 23.996 7.634 -10.656 1.00 95.31 125 GLU A C 1
ATOM 965 O O . GLU A 1 125 ? 23.606 7.700 -9.492 1.00 95.31 125 GLU A O 1
ATOM 970 N N . GLU A 1 126 ? 23.270 8.140 -11.657 1.00 95.38 126 GLU A N 1
ATOM 971 C CA . GLU A 1 126 ? 21.992 8.832 -11.452 1.00 95.38 126 GLU A CA 1
ATOM 972 C C . GLU A 1 126 ? 20.929 7.903 -10.844 1.00 95.38 126 GLU A C 1
ATOM 974 O O . GLU A 1 126 ? 20.248 8.257 -9.876 1.00 95.38 126 GLU A O 1
ATOM 979 N N . LYS A 1 127 ? 20.812 6.666 -11.349 1.00 95.75 127 LYS A N 1
ATOM 980 C CA . LYS A 1 127 ? 19.892 5.665 -10.783 1.00 95.75 127 LYS A CA 1
ATOM 981 C C . LYS A 1 127 ? 20.257 5.293 -9.349 1.00 95.75 127 LYS A C 1
ATOM 983 O O . LYS A 1 127 ? 19.363 5.038 -8.537 1.00 95.75 127 LYS A O 1
ATOM 988 N N . GLU A 1 128 ? 21.543 5.208 -9.031 1.00 95.25 128 GLU A N 1
ATOM 989 C CA . GLU A 1 128 ? 22.019 4.926 -7.677 1.00 95.25 128 GLU A CA 1
ATOM 990 C C . GLU A 1 128 ? 21.767 6.105 -6.737 1.00 95.25 128 GLU A C 1
ATOM 992 O O . GLU A 1 128 ? 21.223 5.895 -5.651 1.00 95.25 128 GLU A O 1
ATOM 997 N N . ALA A 1 129 ? 22.030 7.334 -7.183 1.00 96.00 129 ALA A N 1
ATOM 998 C CA . ALA A 1 129 ? 21.729 8.555 -6.445 1.00 96.00 129 ALA A CA 1
ATOM 999 C C . ALA A 1 129 ? 20.225 8.691 -6.166 1.00 96.00 129 ALA A C 1
ATOM 1001 O O . ALA A 1 129 ? 19.822 8.936 -5.029 1.00 96.00 129 ALA A O 1
ATOM 1002 N N . GLN A 1 130 ? 19.368 8.423 -7.156 1.00 95.25 130 GLN A N 1
ATOM 1003 C CA . GLN A 1 130 ? 17.914 8.462 -6.981 1.00 95.25 130 GLN A CA 1
ATOM 1004 C C . GLN A 1 130 ? 17.425 7.393 -5.989 1.00 95.25 130 GLN A C 1
ATOM 1006 O O . GLN A 1 130 ? 16.556 7.647 -5.147 1.00 95.25 130 GLN A O 1
ATOM 1011 N N . LYS A 1 131 ? 18.002 6.184 -6.033 1.00 96.12 131 LYS A N 1
ATOM 1012 C CA . LYS A 1 131 ? 17.715 5.131 -5.047 1.00 96.12 131 LYS A CA 1
ATOM 1013 C C . LYS A 1 131 ? 18.207 5.510 -3.649 1.00 96.12 131 LYS A C 1
ATOM 1015 O O . LYS A 1 131 ? 17.500 5.213 -2.684 1.00 96.12 131 LYS A O 1
ATOM 1020 N N . ALA A 1 132 ? 19.378 6.133 -3.533 1.00 95.25 132 ALA A N 1
ATOM 1021 C CA . ALA A 1 132 ? 19.937 6.601 -2.268 1.00 95.25 132 ALA A CA 1
ATOM 1022 C C . ALA A 1 132 ? 19.072 7.712 -1.659 1.00 95.25 132 ALA A C 1
ATOM 1024 O O . ALA A 1 132 ? 18.664 7.582 -0.507 1.00 95.25 132 ALA A O 1
ATOM 1025 N N . ALA A 1 133 ? 18.662 8.707 -2.452 1.00 96.12 133 ALA A N 1
ATOM 1026 C CA . ALA A 1 133 ? 17.749 9.767 -2.027 1.00 96.12 133 ALA A CA 1
ATOM 1027 C C . ALA A 1 133 ? 16.420 9.196 -1.506 1.00 96.12 133 ALA A C 1
ATOM 1029 O O . ALA A 1 133 ? 15.987 9.517 -0.403 1.00 96.12 133 ALA A O 1
ATOM 1030 N N . ARG A 1 134 ? 15.819 8.239 -2.230 1.00 93.94 134 ARG A N 1
ATOM 1031 C CA . ARG A 1 134 ? 14.587 7.564 -1.785 1.00 93.94 134 ARG A CA 1
ATOM 1032 C C . ARG A 1 134 ? 14.781 6.735 -0.508 1.00 93.94 134 ARG A C 1
ATOM 1034 O O . ARG A 1 134 ? 13.826 6.526 0.241 1.00 93.94 134 ARG A O 1
ATOM 1041 N N . ARG A 1 135 ? 15.978 6.187 -0.268 1.00 95.88 135 ARG A N 1
ATOM 1042 C CA . ARG A 1 135 ? 16.301 5.483 0.987 1.00 95.88 135 ARG A CA 1
ATOM 1043 C C . ARG A 1 135 ? 16.442 6.472 2.140 1.00 95.88 135 ARG A C 1
ATOM 1045 O O . ARG A 1 135 ? 15.826 6.237 3.175 1.00 95.88 135 ARG A O 1
ATOM 1052 N N . GLN A 1 136 ? 17.154 7.574 1.926 1.00 94.75 136 GLN A N 1
ATOM 1053 C CA . GLN A 1 136 ? 17.349 8.625 2.919 1.00 94.75 136 GLN A CA 1
ATOM 1054 C C . GLN A 1 136 ? 16.024 9.295 3.300 1.00 94.75 136 GLN A C 1
ATOM 1056 O O . GLN A 1 136 ? 15.728 9.444 4.477 1.00 94.75 136 GLN A O 1
ATOM 1061 N N . GLU A 1 137 ? 15.155 9.589 2.333 1.00 95.12 137 GLU A N 1
ATOM 1062 C CA . GLU A 1 137 ? 13.811 10.120 2.595 1.00 95.12 137 GLU A CA 1
ATOM 1063 C C . GLU A 1 137 ? 12.973 9.159 3.459 1.00 95.12 137 GLU A C 1
ATOM 1065 O O . GLU A 1 137 ? 12.318 9.562 4.421 1.00 95.12 137 GLU A O 1
ATOM 1070 N N . LYS A 1 138 ? 13.019 7.853 3.160 1.00 96.06 138 LYS A N 1
ATOM 1071 C CA . LYS A 1 138 ? 12.337 6.835 3.974 1.00 96.06 138 LYS A CA 1
ATOM 1072 C C . LYS A 1 138 ? 12.902 6.747 5.387 1.00 96.06 138 LYS A C 1
ATOM 1074 O O . LYS A 1 138 ? 12.138 6.453 6.306 1.00 96.06 138 LYS A O 1
ATOM 1079 N N . GLU A 1 139 ? 14.205 6.932 5.551 1.00 94.62 139 GLU A N 1
ATOM 1080 C CA . GLU A 1 139 ? 14.864 6.954 6.854 1.00 94.62 139 GLU A CA 1
ATOM 1081 C C . GLU A 1 139 ? 14.478 8.204 7.645 1.00 94.62 139 GLU A C 1
ATOM 1083 O O . GLU A 1 139 ? 14.010 8.064 8.772 1.00 94.62 139 GLU A O 1
ATOM 1088 N N . ASN A 1 140 ? 14.502 9.384 7.021 1.00 95.81 140 ASN A N 1
ATOM 1089 C CA . ASN A 1 140 ? 14.032 10.634 7.618 1.00 95.81 140 ASN A CA 1
ATOM 1090 C C . ASN A 1 140 ? 12.576 10.513 8.079 1.00 95.81 140 ASN A C 1
ATOM 1092 O O . ASN A 1 140 ? 12.265 10.805 9.227 1.00 95.81 140 ASN A O 1
ATOM 1096 N N . ARG A 1 141 ? 11.691 9.960 7.240 1.00 94.75 141 ARG A N 1
ATOM 1097 C CA . ARG A 1 141 ? 10.284 9.731 7.605 1.00 94.75 141 ARG A CA 1
ATOM 1098 C C . ARG A 1 141 ? 10.123 8.746 8.769 1.00 94.75 141 ARG A C 1
ATOM 1100 O O . ARG A 1 141 ? 9.146 8.809 9.514 1.00 94.75 141 ARG A O 1
ATOM 1107 N N . ARG A 1 142 ? 11.031 7.775 8.915 1.00 94.06 142 ARG A N 1
ATOM 1108 C CA . ARG A 1 142 ? 11.034 6.860 10.069 1.00 94.06 142 ARG A CA 1
ATOM 1109 C C . ARG A 1 142 ? 11.537 7.565 11.325 1.00 94.06 142 ARG A C 1
ATOM 1111 O O . ARG A 1 142 ? 10.931 7.356 12.370 1.00 94.06 142 ARG A O 1
ATOM 1118 N N . ALA A 1 143 ? 12.585 8.377 11.212 1.00 93.81 143 ALA A N 1
ATOM 1119 C CA . ALA A 1 143 ? 13.132 9.166 12.309 1.00 93.81 143 ALA A CA 1
ATOM 1120 C C . ALA A 1 143 ? 12.109 10.190 12.824 1.00 93.81 143 ALA A C 1
ATOM 1122 O O . ALA A 1 143 ? 11.851 10.236 14.020 1.00 93.81 143 ALA A O 1
ATOM 1123 N N . GLU A 1 144 ? 11.433 10.908 11.928 1.00 93.19 144 GLU A N 1
ATOM 1124 C CA . GLU A 1 144 ? 10.364 11.859 12.259 1.00 93.19 144 GLU A CA 1
ATOM 1125 C C . GLU A 1 144 ? 9.218 11.178 13.020 1.00 93.19 144 GLU A C 1
ATOM 1127 O O . GLU A 1 144 ? 8.849 11.601 14.111 1.00 93.19 144 GLU A O 1
ATOM 1132 N N . ARG A 1 145 ? 8.731 10.029 12.526 1.00 90.50 145 ARG A N 1
ATOM 1133 C CA . ARG A 1 145 ? 7.716 9.227 13.236 1.00 90.50 145 ARG A CA 1
ATOM 1134 C C . ARG A 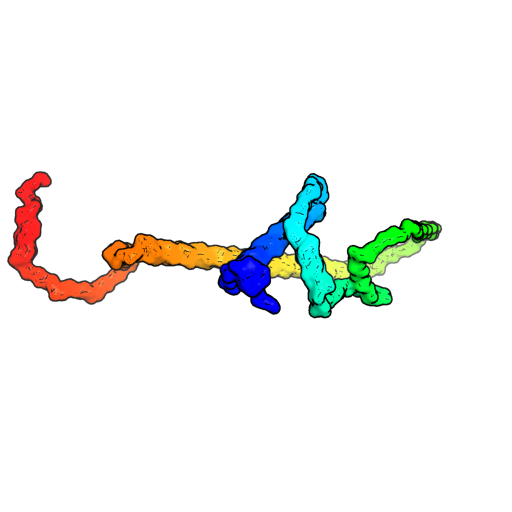1 145 ? 8.188 8.713 14.596 1.00 90.50 145 ARG A C 1
ATOM 1136 O O . ARG A 1 145 ? 7.359 8.435 15.459 1.00 90.50 145 ARG A O 1
ATOM 1143 N N . GLN A 1 146 ? 9.487 8.473 14.772 1.00 88.44 146 GLN A N 1
ATOM 1144 C CA . GLN A 1 146 ? 10.040 8.066 16.064 1.00 88.44 146 GLN A CA 1
ATOM 1145 C C . GLN A 1 146 ? 10.128 9.252 17.026 1.00 88.44 146 GLN A C 1
ATOM 1147 O O . GLN A 1 146 ? 9.765 9.076 18.186 1.00 88.44 146 GLN A O 1
ATOM 1152 N N . ALA A 1 147 ? 10.527 10.433 16.550 1.00 87.19 147 ALA A N 1
ATOM 1153 C CA . ALA A 1 147 ? 10.528 11.666 17.332 1.00 87.19 147 ALA A CA 1
ATOM 1154 C C . ALA A 1 147 ? 9.106 12.031 17.792 1.00 87.19 147 ALA A C 1
ATOM 1156 O O . ALA A 1 147 ? 8.871 12.170 18.985 1.00 87.19 147 ALA A O 1
ATOM 1157 N N . GLU A 1 148 ? 8.124 12.008 16.887 1.00 82.12 148 GLU A N 1
ATOM 1158 C CA . GLU A 1 148 ? 6.709 12.258 17.209 1.00 82.12 148 GLU A CA 1
ATOM 1159 C C . GLU A 1 148 ? 6.166 11.271 18.265 1.00 82.12 148 GLU A C 1
ATOM 1161 O O . GLU A 1 148 ? 5.416 11.630 19.175 1.00 82.12 148 GLU A O 1
ATOM 1166 N N . ARG A 1 149 ? 6.578 9.997 18.200 1.00 79.12 149 ARG A N 1
ATOM 1167 C CA . ARG A 1 149 ? 6.236 8.999 19.229 1.00 79.12 149 ARG A CA 1
ATOM 1168 C C . ARG A 1 149 ? 6.898 9.285 20.571 1.00 79.12 149 ARG A C 1
ATOM 1170 O O . ARG A 1 149 ? 6.295 9.008 21.601 1.00 79.12 149 ARG A O 1
ATOM 1177 N N . GLN A 1 150 ? 8.130 9.782 20.582 1.00 72.62 150 GLN A N 1
ATOM 1178 C CA . GLN A 1 150 ? 8.796 10.167 21.824 1.00 72.62 150 GLN A CA 1
ATOM 1179 C C . GLN A 1 150 ? 8.130 11.404 22.436 1.00 72.62 150 GLN A C 1
ATOM 1181 O O . GLN A 1 150 ? 7.835 11.370 23.627 1.00 72.62 150 GLN A O 1
ATOM 1186 N N . ASP A 1 151 ? 7.779 12.402 21.625 1.00 67.19 151 ASP A N 1
ATOM 1187 C CA . ASP A 1 151 ? 7.083 13.620 22.061 1.00 67.19 151 ASP A CA 1
ATOM 1188 C C . ASP A 1 151 ? 5.673 13.335 22.594 1.00 67.19 151 ASP A C 1
ATOM 1190 O O . ASP A 1 151 ? 5.248 13.857 23.624 1.00 67.19 151 ASP A O 1
ATOM 1194 N N . THR A 1 152 ? 4.930 12.439 21.946 1.00 59.88 152 THR A N 1
ATOM 1195 C CA . THR A 1 152 ? 3.615 12.018 22.458 1.00 59.88 152 THR A CA 1
ATOM 1196 C C . THR A 1 152 ? 3.737 11.202 23.746 1.00 59.88 152 THR A C 1
ATOM 1198 O O . THR A 1 152 ? 2.900 11.337 24.638 1.00 59.88 152 THR A O 1
ATOM 1201 N N . VAL A 1 153 ? 4.792 10.395 23.905 1.00 61.06 153 VAL A N 1
ATOM 1202 C CA . VAL A 1 153 ? 5.058 9.652 25.147 1.00 61.06 153 VAL A CA 1
ATOM 1203 C C . VAL A 1 153 ? 5.511 10.575 26.283 1.00 61.06 153 VAL A C 1
ATOM 1205 O O . VAL A 1 153 ? 5.105 10.342 27.422 1.00 61.06 153 VAL A O 1
ATOM 1208 N N . THR A 1 154 ? 6.297 11.624 26.028 1.00 58.28 154 THR A N 1
ATOM 1209 C CA . THR A 1 154 ? 6.648 12.622 27.057 1.00 58.28 154 THR A CA 1
ATOM 1210 C C . THR A 1 154 ? 5.418 13.429 27.484 1.00 58.28 154 THR A C 1
ATOM 1212 O O . THR A 1 154 ? 5.195 13.593 28.684 1.00 58.28 154 THR A O 1
ATOM 1215 N N . LEU A 1 155 ? 4.543 13.807 26.544 1.00 54.72 155 LEU A N 1
ATOM 1216 C CA . LEU A 1 155 ? 3.247 14.440 26.836 1.00 54.72 155 LEU A CA 1
ATOM 1217 C C . LEU A 1 155 ? 2.294 13.535 27.638 1.00 54.72 155 LEU A C 1
ATOM 1219 O O . LEU A 1 155 ? 1.573 14.023 28.515 1.00 54.72 155 LEU A O 1
ATOM 1223 N N . TYR A 1 156 ? 2.285 12.225 27.359 1.00 50.34 156 TYR A N 1
ATOM 1224 C CA . TYR A 1 156 ? 1.380 11.259 27.997 1.00 50.34 156 TYR A CA 1
ATOM 1225 C C . TYR A 1 156 ? 1.886 10.731 29.349 1.00 50.34 156 TYR A C 1
ATOM 1227 O O . TYR A 1 156 ? 1.082 10.341 30.196 1.00 50.34 156 TYR A O 1
ATOM 1235 N N . LYS A 1 157 ? 3.203 10.741 29.601 1.00 52.81 157 LYS A N 1
ATOM 1236 C CA . LYS A 1 157 ? 3.785 10.320 30.892 1.00 52.81 157 LYS A CA 1
ATOM 1237 C C . LYS A 1 157 ? 3.481 11.273 32.048 1.00 52.81 157 LYS A C 1
ATOM 1239 O O . LYS A 1 157 ? 3.608 10.877 33.204 1.00 52.81 157 LYS A O 1
ATOM 1244 N N . HIS A 1 158 ? 3.016 12.483 31.760 1.00 53.41 158 HIS A N 1
ATOM 1245 C CA . HIS A 1 158 ? 2.586 13.435 32.774 1.00 53.41 158 HIS A CA 1
ATOM 1246 C C . HIS A 1 158 ? 1.127 13.794 32.543 1.00 53.41 158 HIS A C 1
ATOM 1248 O O . HIS A 1 158 ? 0.807 14.772 31.876 1.00 53.41 158 HIS A O 1
ATOM 1254 N N . ARG A 1 159 ? 0.233 12.945 33.048 1.00 55.84 159 ARG A N 1
ATOM 1255 C CA . ARG A 1 159 ? -1.215 13.178 33.002 1.00 55.84 159 ARG A CA 1
ATOM 1256 C C . ARG A 1 159 ? -1.672 14.179 34.071 1.00 55.84 159 ARG A C 1
ATOM 1258 O O . ARG A 1 159 ? -2.677 14.849 33.872 1.00 55.84 159 ARG A O 1
ATOM 1265 N N . ASP A 1 160 ? -0.887 14.312 35.139 1.00 63.66 160 ASP A N 1
ATOM 1266 C CA . ASP A 1 160 ? -1.078 15.297 36.199 1.00 63.66 160 ASP A CA 1
ATOM 1267 C C . ASP A 1 160 ? -0.259 16.568 35.921 1.00 63.66 16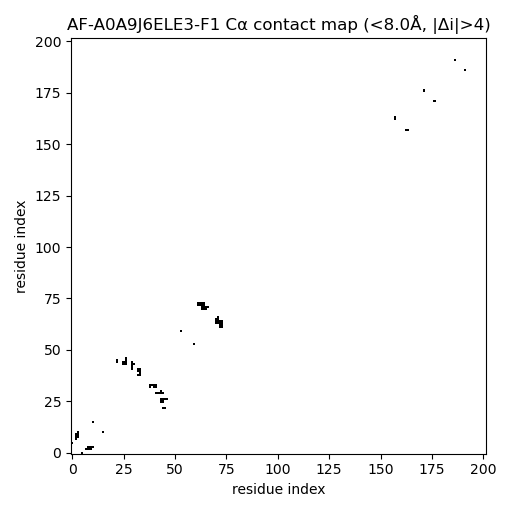0 ASP A C 1
ATOM 1269 O O . ASP A 1 160 ? 0.873 16.511 35.434 1.00 63.66 160 ASP A O 1
ATOM 1273 N N . GLU A 1 161 ? -0.823 17.725 36.269 1.00 64.50 161 GLU A N 1
ATOM 1274 C CA . GLU A 1 161 ? -0.232 19.056 36.056 1.00 64.50 161 GLU A CA 1
ATOM 1275 C C . GLU A 1 161 ? 1.098 19.240 36.808 1.00 64.50 161 GLU A C 1
ATOM 1277 O O . GLU A 1 161 ? 2.067 19.775 36.273 1.00 64.50 161 GLU A O 1
ATOM 1282 N N . ARG A 1 162 ? 1.180 18.724 38.041 1.00 63.53 162 ARG A N 1
ATOM 1283 C CA . ARG A 1 162 ? 2.361 18.846 38.912 1.00 63.53 162 ARG A CA 1
ATOM 1284 C C . ARG A 1 162 ? 3.652 18.296 38.295 1.00 63.53 162 ARG A C 1
ATOM 1286 O O . ARG A 1 162 ? 4.641 19.024 38.269 1.00 63.53 162 ARG A O 1
ATOM 1293 N N . PRO A 1 163 ? 3.700 17.046 37.803 1.00 67.06 163 PRO A N 1
ATOM 1294 C CA . PRO A 1 163 ? 4.928 16.517 37.232 1.00 67.06 163 PRO A CA 1
ATOM 1295 C C . PRO A 1 163 ? 5.283 17.138 35.868 1.00 67.06 163 PRO A C 1
ATOM 1297 O O . PRO A 1 163 ? 6.466 17.157 35.543 1.00 67.06 163 PRO A O 1
ATOM 1300 N N . ARG A 1 164 ? 4.329 17.727 35.118 1.00 67.44 164 ARG A N 1
ATOM 1301 C CA . ARG A 1 164 ? 4.651 18.549 33.928 1.00 67.44 164 ARG A CA 1
ATOM 1302 C C . ARG A 1 164 ? 5.458 19.786 34.307 1.00 67.44 164 ARG A C 1
ATOM 1304 O O . ARG A 1 164 ? 6.545 19.979 33.778 1.00 67.44 164 ARG A O 1
ATOM 1311 N N . VAL A 1 165 ? 4.962 20.555 35.278 1.00 71.06 165 VAL A N 1
ATOM 1312 C CA . VAL A 1 165 ? 5.612 21.791 35.745 1.00 71.06 165 VAL A CA 1
ATOM 1313 C C . VAL A 1 165 ? 7.011 21.510 36.304 1.00 71.06 165 VAL A C 1
ATOM 1315 O O . VAL A 1 165 ? 7.932 22.287 36.077 1.00 71.06 165 VAL A O 1
ATOM 1318 N N . ILE A 1 166 ? 7.206 20.378 36.991 1.00 71.31 166 IL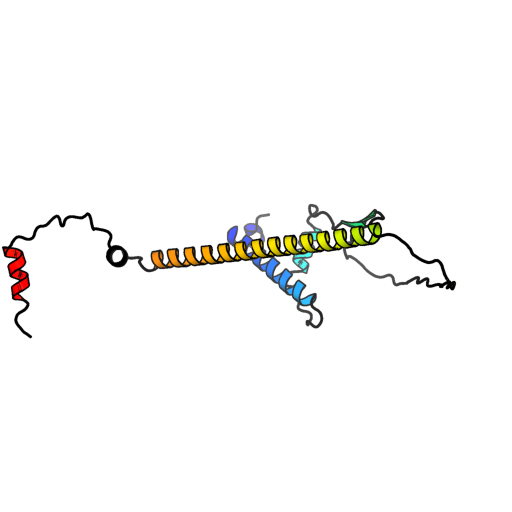E A N 1
ATOM 1319 C CA . ILE A 1 166 ? 8.520 19.984 37.528 1.00 71.31 166 ILE A CA 1
ATOM 1320 C C . ILE A 1 166 ? 9.520 19.675 36.405 1.00 71.31 166 ILE A C 1
ATOM 1322 O O . ILE A 1 166 ? 10.674 20.099 36.481 1.00 71.31 166 ILE A O 1
ATOM 1326 N N . VAL A 1 167 ? 9.101 18.946 35.367 1.00 69.88 167 VAL A N 1
ATOM 1327 C CA . VAL A 1 167 ? 9.980 18.605 34.237 1.00 69.88 167 VAL A CA 1
ATOM 1328 C C . VAL A 1 167 ? 10.292 19.836 33.390 1.00 69.88 167 VAL A C 1
ATOM 1330 O O . VAL A 1 167 ? 11.449 20.043 33.033 1.00 69.88 167 VAL A O 1
ATOM 1333 N N . GLU A 1 168 ? 9.300 20.690 33.145 1.00 72.12 168 GLU A N 1
ATOM 1334 C CA . GLU A 1 168 ? 9.466 21.951 32.419 1.00 72.12 168 GLU A CA 1
ATOM 1335 C C . GLU A 1 168 ? 10.405 22.912 33.167 1.00 72.12 168 GLU A C 1
ATOM 1337 O O . GLU A 1 168 ? 11.343 23.449 32.580 1.00 72.12 168 GLU A O 1
ATOM 1342 N N . ALA A 1 169 ? 10.254 23.047 34.490 1.00 68.75 169 ALA A N 1
ATOM 1343 C CA . ALA A 1 169 ? 11.163 23.835 35.324 1.00 68.75 169 ALA A CA 1
ATOM 1344 C C . ALA A 1 169 ? 12.596 23.275 35.338 1.00 68.75 169 ALA A C 1
ATOM 1346 O O . ALA A 1 169 ? 13.562 24.037 35.261 1.00 68.75 169 ALA A O 1
ATOM 1347 N N . ALA A 1 170 ? 12.755 21.949 35.393 1.00 72.44 170 ALA A N 1
ATOM 1348 C CA . ALA A 1 170 ? 14.065 21.306 35.321 1.00 72.44 170 ALA A CA 1
ATOM 1349 C C . ALA A 1 170 ? 14.736 21.499 33.949 1.00 72.44 170 ALA A C 1
ATOM 1351 O O . ALA A 1 170 ? 15.961 21.619 33.876 1.00 72.44 170 ALA A O 1
ATOM 1352 N N . GLN A 1 171 ? 13.952 21.545 32.871 1.00 74.75 171 GLN A N 1
ATOM 1353 C CA . GLN A 1 171 ? 14.445 21.803 31.522 1.00 74.75 171 GLN A CA 1
ATOM 1354 C C . GLN A 1 171 ? 14.856 23.271 31.340 1.00 74.75 171 GLN A C 1
ATOM 1356 O O . GLN A 1 171 ? 15.980 23.529 30.913 1.00 74.75 171 GLN A O 1
ATOM 1361 N N . MET A 1 172 ? 14.036 24.222 31.801 1.00 71.19 172 MET A N 1
ATOM 1362 C CA . MET A 1 172 ? 14.385 25.650 31.817 1.00 71.19 172 MET A CA 1
ATOM 1363 C C . MET A 1 172 ? 15.666 25.938 32.623 1.00 71.19 172 MET A C 1
ATOM 1365 O O . MET A 1 172 ? 16.484 26.758 32.208 1.00 71.19 172 MET A O 1
ATOM 1369 N N . ALA A 1 173 ? 15.885 25.229 33.739 1.00 70.75 173 ALA A N 1
ATOM 1370 C CA . ALA A 1 173 ? 17.105 25.351 34.542 1.00 70.75 173 ALA A CA 1
ATOM 1371 C C . ALA A 1 173 ? 18.360 24.812 33.827 1.00 70.75 173 ALA A C 1
ATOM 1373 O O . ALA A 1 173 ? 19.444 25.376 33.982 1.00 70.75 173 ALA A O 1
ATOM 1374 N N . ARG A 1 174 ? 18.232 23.743 33.026 1.00 70.56 174 ARG A N 1
ATOM 1375 C CA . ARG A 1 174 ? 19.334 23.215 32.196 1.00 70.56 174 ARG A CA 1
ATOM 1376 C C . ARG A 1 174 ? 19.690 24.154 31.048 1.00 70.56 174 ARG A C 1
ATOM 1378 O O . ARG A 1 174 ? 20.863 24.279 30.712 1.00 70.56 174 ARG A O 1
ATOM 1385 N N . GLU A 1 175 ? 18.687 24.804 30.470 1.00 77.62 175 GLU A N 1
ATOM 1386 C CA . GLU A 1 175 ? 18.829 25.706 29.323 1.00 77.62 175 GLU A CA 1
ATOM 1387 C C . GLU A 1 175 ? 19.223 27.145 29.728 1.00 77.62 175 GLU A C 1
ATOM 1389 O O . GLU A 1 175 ? 19.378 28.001 28.864 1.00 77.62 175 GLU A O 1
ATOM 1394 N N . GLN A 1 176 ? 19.435 27.410 31.029 1.00 68.88 176 GLN A N 1
ATOM 1395 C CA . GLN A 1 176 ? 19.782 28.726 31.598 1.00 68.88 176 GLN A CA 1
ATOM 1396 C C . GLN A 1 176 ? 18.852 29.865 31.143 1.00 68.88 176 GLN A C 1
ATOM 1398 O O . GLN A 1 176 ? 19.271 31.017 31.015 1.00 68.88 176 GLN A O 1
ATOM 1403 N N . VAL A 1 177 ? 17.574 29.563 30.908 1.00 63.72 177 VAL A N 1
ATOM 1404 C CA . VAL A 1 177 ? 16.596 30.590 30.545 1.00 63.72 177 VAL A CA 1
ATOM 1405 C C . VAL A 1 177 ? 16.291 31.423 31.799 1.00 63.72 177 VAL A C 1
ATOM 1407 O O . VAL A 1 177 ? 15.881 30.854 32.814 1.00 63.72 177 VAL A O 1
ATOM 1410 N N . PRO A 1 178 ? 16.484 32.757 31.786 1.00 59.38 178 PRO A N 1
ATOM 1411 C CA . PRO A 1 178 ? 16.191 33.587 32.945 1.00 59.38 178 PRO A CA 1
ATOM 1412 C C . PRO A 1 178 ? 14.685 33.570 33.214 1.00 59.38 178 PRO A C 1
ATOM 1414 O O . PRO A 1 178 ? 13.879 34.013 32.396 1.00 59.38 178 PRO A O 1
ATOM 1417 N N . CYS A 1 179 ? 14.292 33.052 34.375 1.00 55.28 179 CYS A N 1
ATOM 1418 C CA . CYS A 1 179 ? 12.912 33.066 34.833 1.00 55.28 179 CYS A CA 1
ATOM 1419 C C . CYS A 1 179 ? 12.457 34.520 35.072 1.00 55.28 179 CYS A C 1
ATOM 1421 O O . CYS A 1 179 ? 12.849 35.174 36.032 1.00 55.28 179 CYS A O 1
ATOM 1423 N N . ILE A 1 180 ? 11.607 35.044 34.180 1.00 56.72 180 ILE A N 1
ATOM 1424 C CA . ILE A 1 180 ? 11.083 36.427 34.242 1.00 56.72 180 ILE A CA 1
ATOM 1425 C C . ILE A 1 180 ? 10.029 36.591 35.360 1.00 56.72 180 ILE A C 1
ATOM 1427 O O . ILE A 1 180 ? 9.634 37.704 35.712 1.00 56.72 180 ILE A O 1
ATOM 1431 N N . SER A 1 181 ? 9.594 35.493 35.981 1.00 56.78 181 SER A N 1
ATOM 1432 C CA . SER A 1 181 ? 8.726 35.532 37.155 1.00 56.78 181 SER A CA 1
ATOM 1433 C C . SER A 1 181 ? 9.511 36.019 38.373 1.00 56.78 181 SER A C 1
ATOM 1435 O O . SER A 1 181 ? 10.077 35.225 39.126 1.00 56.78 181 SER A O 1
ATOM 1437 N N . LYS A 1 182 ? 9.498 37.336 38.599 1.00 57.66 182 LYS A N 1
ATOM 1438 C CA . LYS A 1 182 ? 9.811 37.913 39.910 1.00 57.66 182 LYS A CA 1
ATOM 1439 C C . LYS A 1 182 ? 8.962 37.175 40.957 1.00 57.66 182 LYS A C 1
ATOM 1441 O O . LYS A 1 182 ? 7.744 37.130 40.773 1.00 57.66 182 LYS A O 1
ATOM 1446 N N . PRO A 1 183 ? 9.537 36.605 42.031 1.00 53.94 183 PRO A N 1
ATOM 1447 C CA . PRO A 1 183 ? 8.721 36.103 43.126 1.00 53.94 183 PRO A CA 1
ATOM 1448 C C . PRO A 1 183 ? 7.893 37.281 43.651 1.00 53.94 183 PRO A C 1
ATOM 1450 O O . PRO A 1 183 ? 8.441 38.267 44.138 1.00 53.94 183 PRO A O 1
ATOM 1453 N N . SER A 1 184 ? 6.568 37.218 43.497 1.00 54.44 184 SER A N 1
ATOM 1454 C CA . SER A 1 184 ? 5.649 38.290 43.911 1.00 54.44 184 SER A CA 1
ATOM 1455 C C . SER A 1 184 ? 5.522 38.413 45.431 1.00 54.44 184 SER A C 1
ATOM 1457 O O . SER A 1 184 ? 4.752 39.232 45.924 1.00 54.44 184 SER A O 1
ATOM 1459 N N . VAL A 1 185 ? 6.265 37.598 46.178 1.00 57.28 185 VAL A N 1
ATOM 1460 C CA . VAL A 1 185 ? 6.308 37.604 47.632 1.00 57.28 185 VAL A CA 1
ATOM 1461 C C . VAL A 1 185 ? 7.771 37.736 48.030 1.00 57.28 185 VAL A C 1
ATOM 1463 O O . VAL A 1 185 ? 8.508 36.755 48.091 1.00 57.28 185 VAL A O 1
ATOM 1466 N N . ALA A 1 186 ? 8.209 38.972 48.260 1.00 56.72 186 ALA A N 1
ATOM 1467 C CA . ALA A 1 186 ? 9.386 39.199 49.079 1.00 56.72 186 ALA A CA 1
ATOM 1468 C C . ALA A 1 186 ? 8.988 38.807 50.506 1.00 56.72 186 ALA A C 1
ATOM 1470 O O . ALA A 1 186 ? 8.233 39.532 51.153 1.00 56.72 186 ALA A O 1
ATOM 1471 N N . LEU A 1 187 ? 9.421 37.625 50.952 1.00 56.72 187 LEU A N 1
ATOM 1472 C CA . LEU A 1 187 ? 9.274 37.221 52.347 1.00 56.72 187 LEU A CA 1
ATOM 1473 C C . LEU A 1 187 ? 9.945 38.286 53.213 1.00 56.72 187 LEU A C 1
ATOM 1475 O O . LEU A 1 187 ? 11.074 38.702 52.940 1.00 56.72 187 LEU A O 1
ATOM 1479 N N . SER A 1 188 ? 9.234 38.763 54.229 1.00 65.44 188 SER A N 1
ATOM 1480 C CA . SER A 1 188 ? 9.811 39.736 55.159 1.00 65.44 188 SER A CA 1
ATOM 1481 C C . SER A 1 188 ? 10.951 39.085 55.956 1.00 65.44 188 SER A C 1
ATOM 1483 O O . SER A 1 188 ? 10.956 37.870 56.151 1.00 65.44 188 SER A O 1
ATOM 1485 N N . GLU A 1 189 ? 11.903 39.866 56.478 1.00 64.62 189 GLU A N 1
ATOM 1486 C CA . GLU A 1 189 ? 13.005 39.339 57.311 1.00 64.62 189 GLU A CA 1
ATOM 1487 C C . GLU A 1 189 ? 12.507 38.486 58.498 1.00 64.62 189 GLU A C 1
ATOM 1489 O O . GLU A 1 189 ? 13.176 37.547 58.924 1.00 64.62 189 GLU A O 1
ATOM 1494 N N . LYS A 1 190 ? 11.283 38.742 58.985 1.00 62.41 190 LYS A N 1
ATOM 1495 C CA . LYS A 1 190 ? 10.622 37.921 60.013 1.00 62.41 190 LYS A CA 1
ATOM 1496 C C . LYS A 1 190 ? 10.283 36.502 59.553 1.00 62.41 190 LYS A C 1
ATOM 1498 O O . LYS A 1 190 ? 10.294 35.591 60.373 1.00 62.41 190 LYS A O 1
ATOM 1503 N N . GLU A 1 191 ? 9.962 36.312 58.278 1.00 62.34 191 GLU A N 1
ATOM 1504 C CA . GLU A 1 191 ? 9.621 35.002 57.712 1.00 62.34 191 GLU A CA 1
ATOM 1505 C C .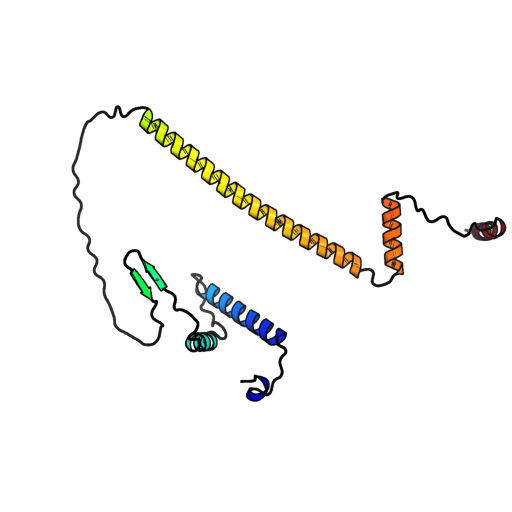 GLU A 1 191 ? 10.877 34.209 57.332 1.00 62.34 191 GLU A C 1
ATOM 1507 O O . GLU A 1 191 ? 10.894 32.988 57.472 1.00 62.34 191 GLU A O 1
ATOM 1512 N N . LEU A 1 192 ? 11.961 34.895 56.949 1.00 60.50 192 LEU A N 1
ATOM 1513 C CA . LEU A 1 192 ? 13.276 34.277 56.741 1.00 60.50 192 LEU A CA 1
ATOM 1514 C C . LEU A 1 192 ? 13.867 33.716 58.047 1.00 60.50 192 LEU A C 1
ATOM 1516 O O . LEU A 1 192 ? 14.401 32.608 58.045 1.00 60.50 192 LEU A O 1
ATOM 1520 N N . GLY A 1 193 ? 13.674 34.405 59.178 1.00 61.09 193 GLY A N 1
ATOM 1521 C CA . GLY A 1 193 ? 14.122 33.924 60.492 1.00 61.09 193 GLY A CA 1
ATOM 1522 C C . GLY A 1 193 ? 13.435 32.636 60.976 1.00 61.09 193 GLY A C 1
ATOM 1523 O O . GLY A 1 193 ? 13.988 31.924 61.812 1.00 61.09 193 GLY A O 1
ATOM 1524 N N . PHE A 1 194 ? 12.256 32.286 60.442 1.00 57.66 194 PHE A N 1
ATOM 1525 C CA . PHE A 1 194 ? 11.567 31.035 60.794 1.00 57.66 194 PHE A CA 1
ATOM 1526 C C . PHE A 1 194 ? 12.257 29.796 60.197 1.00 57.66 194 PHE A C 1
ATOM 1528 O O . PHE A 1 194 ? 12.224 28.720 60.794 1.00 57.66 194 PHE A O 1
ATOM 1535 N N . LEU A 1 195 ? 12.916 29.941 59.042 1.00 55.94 195 LEU A N 1
ATOM 1536 C CA . LEU A 1 195 ? 13.589 28.834 58.355 1.00 55.94 195 LEU A CA 1
ATOM 1537 C C . LEU A 1 195 ? 14.981 28.535 58.928 1.00 55.94 195 LEU A C 1
ATOM 1539 O O . LEU A 1 195 ? 15.402 27.380 58.924 1.00 55.94 195 LEU A O 1
ATOM 1543 N N . GLU A 1 196 ? 15.666 29.530 59.496 1.00 58.25 196 GLU A N 1
ATOM 1544 C CA . GLU A 1 196 ? 16.963 29.325 60.163 1.00 58.25 196 GLU A CA 1
ATOM 1545 C C . GLU A 1 196 ? 16.835 28.596 61.516 1.00 58.25 196 GLU A C 1
ATOM 1547 O O . GLU A 1 196 ? 17.795 27.991 61.993 1.00 58.25 196 GLU A O 1
ATOM 1552 N N . GLY A 1 197 ? 15.636 28.559 62.112 1.00 55.38 197 GLY A N 1
ATOM 1553 C CA . GLY A 1 197 ? 15.377 27.890 63.393 1.00 55.38 197 GLY A CA 1
ATOM 1554 C C . GLY A 1 197 ? 15.312 26.356 63.346 1.00 55.38 197 GLY A C 1
ATOM 1555 O O . GLY A 1 197 ? 15.383 25.719 64.395 1.00 55.38 197 GLY A O 1
ATOM 1556 N N . PHE A 1 198 ? 15.199 25.743 62.162 1.00 54.50 198 PHE A N 1
ATOM 1557 C CA . PHE A 1 198 ? 15.121 24.278 62.015 1.00 54.50 198 PHE A CA 1
ATOM 1558 C C . PHE A 1 198 ? 16.465 23.608 61.673 1.00 54.50 198 PHE A C 1
ATOM 1560 O O . PHE A 1 198 ? 16.540 22.382 61.621 1.00 54.50 198 PHE A O 1
ATOM 1567 N N . GLY A 1 199 ? 17.535 24.388 61.485 1.00 55.31 199 GLY A N 1
ATOM 1568 C CA . GLY A 1 199 ? 18.859 23.911 61.062 1.00 55.31 199 GLY A CA 1
ATOM 1569 C C . GLY A 1 199 ? 19.886 23.686 62.177 1.00 55.31 199 GLY A C 1
ATOM 1570 O O . GLY A 1 199 ? 21.072 23.593 61.883 1.00 55.31 199 GLY A O 1
ATOM 1571 N N . ALA A 1 200 ? 19.475 23.612 63.447 1.00 52.56 200 ALA A N 1
ATOM 1572 C CA . ALA A 1 200 ? 20.384 23.394 64.576 1.00 52.56 200 ALA A CA 1
ATOM 1573 C C . ALA A 1 200 ? 19.926 22.228 65.465 1.00 52.56 200 ALA A C 1
ATOM 1575 O O . ALA A 1 200 ? 19.540 22.434 66.614 1.00 52.56 200 ALA A O 1
ATOM 1576 N N . ARG A 1 201 ? 19.950 21.003 64.921 1.00 49.59 201 ARG A N 1
ATOM 1577 C CA . ARG A 1 201 ? 20.159 19.732 65.651 1.00 49.59 201 ARG A CA 1
ATOM 1578 C C . ARG A 1 201 ? 20.170 18.554 64.670 1.00 49.59 201 ARG A C 1
ATOM 1580 O O . ARG A 1 201 ? 19.116 17.998 64.374 1.00 49.59 201 ARG A O 1
ATOM 1587 N N . MET A 1 202 ? 21.372 18.202 64.214 1.00 39.38 202 MET A N 1
ATOM 1588 C CA . MET A 1 202 ? 21.935 16.852 63.991 1.00 39.38 202 MET A CA 1
ATOM 1589 C C . MET A 1 202 ? 23.081 16.963 62.993 1.00 39.38 202 MET A C 1
ATOM 1591 O O . MET A 1 202 ? 22.808 17.316 61.827 1.00 39.38 202 MET A O 1
#

pLDDT: mean 73.46, std 19.54, range [31.45, 96.38]

Foldseek 3Di:
DDPCVVPVDDDDPVRVVVVVVVLVVQLVVLVVQCVDPPHDRDDRPCPVVVVVVVVVPPVDDFDWDADPVGIDGDDDDDDDDDDDDDDDDDDDDDDDDDDDDDPPPDPVVVVVVVVVVVVVVVVVVVVVVVVVVVVVVVVVVVVVVVVVVVVVVVVVVPPDPVVVVVVVVVVCVVVVPPDPDDPPDPDDPVRVVVVVVVPPDD

Sequence (202 aa):
MDIEAVLGIAKTPEQCENRYKTVIRRRKASSDHNKRSGASPTPVPFDDEVKKIESIDDSIEPEVERDASGATFKASPESPAVLSPANTTEENKTQSSNPDTKPRVGTARLARMQLFFTEMRALQEEKEAQKAARRQEKENRRAERQAERQDTVTLYKHRDERPRVIVEAAQMAREQVPCISKPSVALSEKELGFLEGFGARM

Organism: Rhipicephalus microplus (NCBI:txid6941)